Protein AF-A0A6C0KJA6-F1 (afdb_monomer)

Nearest PDB structures (foldseek):
  4f6a-assembly1_B  TM=5.254E-01  e=3.045E-03  Halalkalibacterium halodurans C-125
  4e0a-assembly1_B  TM=4.923E-01  e=6.160E-03  Halalkalibacterium halodurans C-125
  8q3s-assembly1_A  TM=6.004E-01  e=2.086E-01  Homo sapiens
  1nmt-assembly1_C  TM=4.906E-01  e=1.650E-01  Candida albicans
  6gtr-assembly1_A  TM=5.011E-01  e=1.727E+00  Escherichia coli

Organism: NCBI:txid1070528

Solvent-accessible surface area (backbone atoms only — not comparable to full-atom values): 13457 Å² total; per-residue (Å²): 142,78,85,85,81,79,81,77,81,80,78,77,84,78,88,72,86,86,65,92,68,67,59,44,46,98,86,69,44,70,58,52,47,45,74,47,81,91,51,32,33,74,25,51,40,84,46,51,73,68,54,53,50,52,55,44,50,52,46,50,51,52,54,52,50,49,47,54,50,40,50,73,69,62,78,54,89,59,98,82,72,64,58,71,66,56,52,52,34,49,51,46,45,52,51,52,51,50,52,53,51,51,54,50,50,52,55,58,49,46,68,69,44,67,83,59,90,73,90,79,84,76,73,50,74,48,40,33,35,34,41,47,51,35,80,84,74,56,92,51,71,46,31,43,35,36,29,37,53,42,80,45,75,52,96,86,51,102,51,81,46,43,31,40,32,37,59,46,75,34,60,37,88,57,61,48,65,90,29,50,56,69,55,57,56,55,48,14,54,53,45,42,41,64,71,66,65,74,44,48,81,40,54,64,60,25,36,73,78,33,57,66,57,38,53,62,59,58,63,54,62,64,70,80,76,109

Radius of gyration: 20.1 Å; Cα contacts (8 Å, |Δi|>4): 268; chains: 1; bounding box: 52×48×56 Å

Mean predicted aligned error: 11.21 Å

Sequence (226 aa):
MKPFFTSLFLITLSWGTFGLMPKKLPNGKSRTFVPNIDNPRNDLQAISPGTALLISKNWMQNILLDVMTQRRTKKISSGYEFVYDDLHIMSGIQELQKDIEESQKKSNQLWTDMLNVKDNHATSFIYLAWKPKNLQGIDEVLFVVVAEIIQKKQDEEQYVNYVLQIKNVIQSPFWDEEQIPSIYLKHSLVDQNKHTNATDLSFDYLYETNLRYKLAWDVWFREITS

Foldseek 3Di:
DDDDDPPDPPPPPDDDDDDLDALADPVRHGWAFDQDPPQNLVLKDWDDLVVLLVQLVSLLVSQVVVQVVCVVVCVDDDPPGHDPLSVVLVVLSVVSVVVSVVLVVVVVVCVVCVVPDDDDPRWDKIKMFGFTHTPVRDTDGFKIWIWTWDWDDDPPDPDIAIETETQGIRGRPSDDCVNPNPLSVVVNVVSVCVVVVRHHYHDPNVCVVPVPCVCSHVVCVVVVVD

Structure (mmCIF, N/CA/C/O backbone):
data_AF-A0A6C0KJA6-F1
#
_entry.id   AF-A0A6C0KJA6-F1
#
loop_
_atom_site.group_PDB
_atom_site.id
_atom_site.type_symbol
_atom_site.label_atom_id
_atom_site.label_alt_id
_atom_site.label_comp_id
_atom_site.label_asym_id
_atom_site.label_entity_id
_atom_site.label_seq_id
_atom_site.pdbx_PDB_ins_code
_atom_site.Cartn_x
_atom_site.Cartn_y
_atom_site.Cartn_z
_atom_site.occupancy
_atom_site.B_iso_or_equiv
_atom_site.auth_seq_id
_atom_site.auth_comp_id
_atom_site.auth_asym_id
_atom_site.auth_atom_id
_atom_site.pdbx_PDB_model_num
ATOM 1 N N . MET A 1 1 ? -8.298 -24.690 34.916 1.00 41.38 1 MET A N 1
ATOM 2 C CA . MET A 1 1 ? -6.922 -24.394 34.466 1.00 41.38 1 MET A CA 1
ATOM 3 C C . MET A 1 1 ? -6.780 -24.869 33.029 1.00 41.38 1 MET A C 1
ATOM 5 O O . MET A 1 1 ? -6.868 -26.064 32.785 1.00 41.38 1 MET A O 1
ATOM 9 N N . LYS A 1 2 ? -6.671 -23.934 32.085 1.00 29.50 2 LYS A N 1
ATOM 10 C CA . LYS A 1 2 ? -6.391 -24.168 30.661 1.00 29.50 2 LYS A CA 1
ATOM 11 C C . LYS A 1 2 ? -5.339 -23.126 30.255 1.00 29.50 2 LYS A C 1
ATOM 13 O O . LYS A 1 2 ? -5.462 -21.990 30.717 1.00 29.50 2 LYS A O 1
ATOM 18 N N . PRO A 1 3 ? -4.284 -23.500 29.520 1.00 38.00 3 PRO A N 1
ATOM 19 C CA . PRO A 1 3 ? -3.120 -22.644 29.350 1.00 38.00 3 PRO A CA 1
ATOM 20 C C . PRO A 1 3 ? -3.404 -21.496 28.378 1.00 38.00 3 PRO A C 1
ATOM 22 O O . PRO A 1 3 ? -4.040 -21.678 27.341 1.00 38.00 3 PRO A O 1
ATOM 25 N N . PHE A 1 4 ? -2.904 -20.318 28.748 1.00 35.25 4 PHE A N 1
ATOM 26 C CA . PHE A 1 4 ? -2.743 -19.149 27.894 1.00 35.25 4 PHE A CA 1
ATOM 27 C C . PHE A 1 4 ? -1.879 -19.518 26.680 1.00 35.25 4 PHE A C 1
ATOM 29 O O . PHE A 1 4 ? -0.710 -19.862 26.843 1.00 35.25 4 PHE A O 1
ATOM 36 N N . PHE A 1 5 ? -2.431 -19.412 25.473 1.00 35.53 5 PHE A N 1
ATOM 37 C CA . PHE A 1 5 ? -1.632 -19.298 24.256 1.00 35.53 5 PHE A CA 1
ATOM 38 C C . PHE A 1 5 ? -1.399 -17.812 23.990 1.00 35.53 5 PHE A C 1
ATOM 40 O O . PHE A 1 5 ? -2.245 -17.108 23.445 1.00 35.53 5 PHE A O 1
ATOM 47 N N . THR A 1 6 ? -0.244 -17.322 24.422 1.00 37.78 6 THR A N 1
ATOM 48 C CA . THR A 1 6 ? 0.332 -16.067 23.948 1.00 37.78 6 THR A CA 1
ATOM 49 C C . THR A 1 6 ? 0.751 -16.257 22.491 1.00 37.78 6 THR A C 1
ATOM 51 O O . THR A 1 6 ? 1.757 -16.897 22.194 1.00 37.78 6 THR A O 1
ATOM 54 N N . SER A 1 7 ? -0.044 -15.719 21.564 1.00 37.59 7 SER A N 1
ATOM 55 C CA . SER A 1 7 ? 0.337 -15.607 20.155 1.00 37.59 7 SER A CA 1
ATOM 56 C C . SER A 1 7 ? 1.465 -14.582 20.034 1.00 37.59 7 SER A C 1
ATOM 58 O O . SER A 1 7 ? 1.242 -13.374 20.091 1.00 37.59 7 SER A O 1
ATOM 60 N N . LEU A 1 8 ? 2.695 -15.079 19.928 1.00 32.78 8 LEU A N 1
ATOM 61 C CA . LEU A 1 8 ? 3.900 -14.291 19.709 1.00 32.78 8 LEU A CA 1
ATOM 62 C C . LEU A 1 8 ? 3.899 -13.788 18.255 1.00 32.78 8 LEU A C 1
ATOM 64 O O . LEU A 1 8 ? 4.193 -14.542 17.330 1.00 32.78 8 LEU A O 1
ATOM 68 N N . PHE A 1 9 ? 3.553 -12.517 18.046 1.00 34.41 9 PHE A N 1
ATOM 69 C CA . PHE A 1 9 ? 3.778 -11.832 16.773 1.00 34.41 9 PHE A CA 1
ATOM 70 C C . PHE A 1 9 ? 5.295 -11.734 16.547 1.00 34.41 9 PHE A C 1
ATOM 72 O O . PHE A 1 9 ? 5.980 -10.922 17.170 1.00 34.41 9 PHE A O 1
ATOM 79 N N . LEU A 1 10 ? 5.840 -12.590 15.683 1.00 32.19 10 LEU A N 1
ATOM 80 C CA . LEU A 1 10 ? 7.222 -12.486 15.221 1.00 32.19 10 LEU A CA 1
ATOM 81 C C . LEU A 1 10 ? 7.330 -11.283 14.277 1.00 32.19 10 LEU A C 1
ATOM 83 O O . LEU A 1 10 ? 7.112 -11.386 13.073 1.00 32.19 10 LEU A O 1
ATOM 87 N N . ILE A 1 11 ? 7.656 -10.121 14.843 1.00 37.31 11 ILE A N 1
ATOM 88 C CA . ILE A 1 11 ? 8.062 -8.940 14.081 1.00 37.31 11 ILE A CA 1
ATOM 89 C C . ILE A 1 11 ? 9.477 -9.210 13.570 1.00 37.31 11 ILE A C 1
ATOM 91 O O . ILE A 1 11 ? 10.467 -8.975 14.264 1.00 37.31 11 ILE A O 1
ATOM 95 N N . THR A 1 12 ? 9.593 -9.731 12.352 1.00 37.69 12 THR A N 1
ATOM 96 C CA . THR A 1 12 ? 10.881 -9.787 11.662 1.00 37.69 12 THR A CA 1
ATOM 97 C C . THR A 1 12 ? 11.232 -8.380 11.182 1.00 37.69 12 THR A C 1
ATOM 99 O O . THR A 1 12 ? 10.737 -7.914 10.154 1.00 37.69 12 THR A O 1
ATOM 102 N N . LEU A 1 13 ? 12.076 -7.686 11.948 1.00 34.09 13 LEU A N 1
ATOM 103 C CA . LEU A 1 13 ? 12.768 -6.474 11.513 1.00 34.09 13 LEU A CA 1
ATOM 104 C C . LEU A 1 13 ? 13.752 -6.846 10.396 1.00 34.09 13 LEU A C 1
ATOM 106 O O . LEU A 1 13 ? 14.877 -7.265 10.658 1.00 34.09 13 LEU A O 1
ATOM 110 N N . SER A 1 14 ? 13.332 -6.707 9.141 1.00 38.72 14 SER A N 1
ATOM 111 C CA . SER A 1 14 ? 14.240 -6.794 7.999 1.00 38.72 14 SER A CA 1
ATOM 112 C C . SER A 1 14 ? 15.067 -5.510 7.920 1.00 38.72 14 SER A C 1
ATOM 114 O O . SER A 1 14 ? 14.534 -4.435 7.636 1.00 38.72 14 SER A O 1
ATOM 116 N N . TRP A 1 15 ? 16.370 -5.612 8.171 1.00 41.88 15 TRP A N 1
ATOM 117 C CA . TRP A 1 15 ? 17.329 -4.564 7.831 1.00 41.88 15 TRP A CA 1
ATOM 118 C C . TRP A 1 15 ? 17.688 -4.714 6.352 1.00 41.88 15 TRP A C 1
ATOM 120 O O . TRP A 1 15 ? 18.359 -5.665 5.964 1.00 41.88 15 TRP A O 1
ATOM 130 N N . GLY A 1 16 ? 17.208 -3.789 5.523 1.00 40.25 16 GLY A N 1
ATOM 131 C CA . GLY A 1 16 ? 17.500 -3.744 4.095 1.00 40.25 16 GLY A CA 1
ATOM 132 C C . GLY A 1 16 ? 17.508 -2.300 3.618 1.00 40.25 16 GLY A C 1
ATOM 133 O O . GLY A 1 16 ? 16.518 -1.587 3.736 1.00 40.25 16 GLY A O 1
ATOM 134 N N . THR A 1 17 ? 18.660 -1.852 3.140 1.00 39.53 17 THR A N 1
ATOM 135 C CA . THR A 1 17 ? 18.926 -0.506 2.631 1.00 39.53 17 THR A CA 1
ATOM 136 C C . THR A 1 17 ? 18.011 -0.146 1.458 1.00 39.53 17 THR A C 1
ATOM 138 O O . THR A 1 17 ? 18.054 -0.793 0.413 1.00 39.53 17 THR A O 1
ATOM 141 N N . PHE A 1 18 ? 17.223 0.921 1.619 1.00 43.19 18 PHE A N 1
ATOM 142 C CA . PHE A 1 18 ? 16.370 1.518 0.587 1.00 43.19 18 PHE A CA 1
ATOM 143 C C . PHE A 1 18 ? 17.227 2.258 -0.451 1.00 43.19 18 PHE A C 1
ATOM 145 O O . PHE A 1 18 ? 17.454 3.462 -0.354 1.00 43.19 18 PHE A O 1
ATOM 152 N N . GLY A 1 19 ? 17.758 1.527 -1.430 1.00 35.16 19 GLY A N 1
ATOM 153 C CA . GLY A 1 19 ? 18.327 2.134 -2.631 1.00 35.16 19 GLY A CA 1
ATOM 154 C C . GLY A 1 19 ? 17.225 2.708 -3.526 1.00 35.16 19 GLY A C 1
ATOM 155 O O . GLY A 1 19 ? 16.140 2.139 -3.614 1.00 35.16 19 GLY A O 1
ATOM 156 N N . LEU A 1 20 ? 17.518 3.814 -4.217 1.00 42.41 20 LEU A N 1
ATOM 157 C CA . LEU A 1 20 ? 16.765 4.289 -5.383 1.00 42.41 20 LEU A CA 1
ATOM 158 C C . LEU A 1 20 ? 16.643 3.131 -6.381 1.00 42.41 20 LEU A C 1
ATOM 160 O O . LEU A 1 20 ? 17.622 2.771 -7.035 1.00 42.41 20 LEU A O 1
ATOM 164 N N . MET A 1 21 ? 15.481 2.488 -6.448 1.00 60.56 21 MET A N 1
ATOM 165 C CA . MET A 1 21 ? 15.318 1.286 -7.254 1.00 60.56 21 MET A CA 1
ATOM 166 C C . MET A 1 21 ? 14.804 1.660 -8.643 1.00 60.56 21 MET A C 1
ATOM 168 O O . MET A 1 21 ? 13.686 2.145 -8.764 1.00 60.56 21 MET A O 1
ATOM 172 N N . PRO A 1 22 ? 15.585 1.449 -9.717 1.00 61.16 22 PRO A N 1
ATOM 173 C CA . PRO A 1 22 ? 15.100 1.745 -11.054 1.00 61.16 22 PRO A CA 1
ATOM 174 C C . PRO A 1 22 ? 13.938 0.807 -11.399 1.00 61.16 22 PRO A C 1
ATOM 176 O O . PRO A 1 22 ? 14.018 -0.403 -11.159 1.00 61.16 22 PRO A O 1
ATOM 179 N N . LYS A 1 23 ? 12.894 1.375 -12.020 1.00 65.69 23 LYS A N 1
ATOM 180 C CA . LYS A 1 23 ? 11.695 0.671 -12.519 1.00 65.69 23 LYS A CA 1
ATOM 181 C C . LYS A 1 23 ? 12.037 -0.499 -13.460 1.00 65.69 23 LYS A C 1
ATOM 183 O O . LYS A 1 23 ? 11.272 -1.451 -13.594 1.00 65.69 23 LYS A O 1
ATOM 188 N N . LYS A 1 24 ? 13.213 -0.447 -14.094 1.00 69.75 24 LYS A N 1
ATOM 189 C CA . LYS A 1 24 ? 13.735 -1.469 -15.006 1.00 69.75 24 LYS A CA 1
ATOM 190 C C . LYS A 1 24 ? 15.076 -2.011 -14.525 1.00 69.75 24 LYS A C 1
ATOM 192 O O . LYS A 1 24 ? 15.868 -1.305 -13.902 1.00 69.75 24 LYS A O 1
ATOM 197 N N . LEU A 1 25 ? 15.328 -3.275 -14.840 1.00 74.81 25 LEU A N 1
ATOM 198 C CA . LEU A 1 25 ? 16.626 -3.916 -14.657 1.00 74.81 25 LEU A CA 1
ATOM 199 C C . LEU A 1 25 ? 17.675 -3.294 -15.605 1.00 74.81 25 LEU A C 1
ATOM 201 O O . LEU A 1 25 ? 17.300 -2.694 -16.616 1.00 74.81 25 LEU A O 1
ATOM 205 N N . PRO A 1 26 ? 18.988 -3.477 -15.353 1.00 70.25 26 PRO A N 1
ATOM 206 C CA . PRO A 1 26 ? 20.051 -2.952 -16.223 1.00 70.25 26 PRO A CA 1
ATOM 207 C C . PRO A 1 26 ? 19.954 -3.408 -17.688 1.00 70.25 26 PRO A C 1
ATOM 209 O O . PRO A 1 26 ? 20.430 -2.726 -18.587 1.00 70.25 26 PRO A O 1
ATOM 212 N N . ASN A 1 27 ? 19.309 -4.550 -17.936 1.00 74.81 27 ASN A N 1
ATOM 213 C CA . ASN A 1 27 ? 19.045 -5.087 -19.274 1.00 74.81 27 ASN A CA 1
ATOM 214 C C . ASN A 1 27 ? 17.788 -4.491 -19.947 1.00 74.81 27 ASN A C 1
ATOM 216 O O . ASN A 1 27 ? 17.380 -4.970 -21.002 1.00 74.81 27 ASN A O 1
ATOM 220 N N . GLY A 1 28 ? 17.138 -3.503 -19.326 1.00 71.94 28 GLY A N 1
ATOM 221 C CA . GLY A 1 28 ? 15.932 -2.844 -19.826 1.00 71.94 28 GLY A CA 1
ATOM 222 C C . GLY A 1 28 ? 14.624 -3.612 -19.610 1.00 71.94 28 GLY A C 1
ATOM 223 O O . GLY A 1 28 ? 13.564 -3.073 -19.930 1.00 71.94 28 GLY A O 1
ATOM 224 N N . LYS A 1 29 ? 14.659 -4.833 -19.057 1.00 77.81 29 LYS A N 1
ATOM 225 C CA . LYS A 1 29 ? 13.449 -5.607 -18.746 1.00 77.81 29 LYS A CA 1
ATOM 226 C C . LYS A 1 29 ? 12.781 -5.098 -17.467 1.00 77.81 29 LYS A C 1
ATOM 228 O O . LYS A 1 29 ? 13.458 -4.662 -16.531 1.00 77.81 29 LYS A O 1
ATOM 233 N N . SER A 1 30 ? 11.456 -5.182 -17.426 1.00 77.12 30 SER A N 1
ATOM 234 C CA . SER A 1 30 ? 10.678 -4.952 -16.209 1.00 77.12 30 SER A CA 1
ATOM 235 C C . SER A 1 30 ? 10.969 -6.047 -15.183 1.00 77.12 30 SER A C 1
ATOM 237 O O . SER A 1 30 ? 11.284 -7.185 -15.541 1.00 77.12 30 SER A O 1
ATOM 239 N N . ARG A 1 31 ? 10.890 -5.695 -13.899 1.00 83.50 31 ARG A N 1
ATOM 240 C CA . ARG A 1 31 ? 10.897 -6.684 -12.815 1.00 83.50 31 ARG A CA 1
ATOM 241 C C . ARG A 1 31 ? 9.628 -7.521 -12.892 1.00 83.50 31 ARG A C 1
ATOM 243 O O . ARG A 1 31 ? 8.620 -7.060 -13.417 1.00 83.50 31 ARG A O 1
ATOM 250 N N . THR A 1 32 ? 9.678 -8.739 -12.376 1.00 85.88 32 THR A N 1
ATOM 251 C CA . THR A 1 32 ? 8.516 -9.632 -12.404 1.00 85.88 32 THR A CA 1
ATOM 252 C C . THR A 1 32 ? 8.268 -10.162 -11.009 1.00 85.88 32 THR A C 1
ATOM 254 O O . THR A 1 32 ? 9.176 -10.713 -10.375 1.00 85.88 32 THR A O 1
ATOM 257 N N . PHE A 1 33 ? 7.032 -10.003 -10.552 1.00 90.88 33 PHE A N 1
ATOM 258 C CA . PHE A 1 33 ? 6.584 -10.498 -9.261 1.00 90.88 33 PHE A CA 1
ATOM 259 C C . PHE A 1 33 ? 5.602 -11.639 -9.474 1.00 90.88 33 PHE A C 1
ATOM 261 O O . PHE A 1 33 ? 4.876 -11.684 -10.465 1.00 90.88 33 PHE A O 1
ATOM 268 N N . VAL A 1 34 ? 5.602 -12.579 -8.538 1.00 92.31 34 VAL A N 1
ATOM 269 C CA . VAL A 1 34 ? 4.693 -13.718 -8.542 1.00 92.31 34 VAL A CA 1
ATOM 270 C C . VAL A 1 34 ? 3.817 -13.614 -7.298 1.00 92.31 34 VAL A C 1
ATOM 272 O O . VAL A 1 34 ? 4.363 -13.647 -6.191 1.00 92.31 34 VAL A O 1
ATOM 275 N N . PRO A 1 35 ? 2.488 -13.475 -7.457 1.00 92.38 35 PRO A N 1
ATOM 276 C CA . PRO A 1 35 ? 1.574 -13.510 -6.324 1.00 92.38 35 PRO A CA 1
ATOM 277 C C . PRO A 1 35 ? 1.559 -14.906 -5.701 1.00 92.38 35 PRO A C 1
ATOM 279 O O . PRO A 1 35 ? 1.668 -15.917 -6.401 1.00 92.38 35 PRO A O 1
ATOM 282 N N . ASN A 1 36 ? 1.372 -14.978 -4.388 1.00 92.25 36 ASN A N 1
ATOM 283 C CA . ASN A 1 36 ? 1.153 -16.243 -3.705 1.00 92.25 36 ASN A CA 1
ATOM 284 C C . ASN A 1 36 ? -0.292 -16.712 -3.914 1.00 92.25 36 ASN A C 1
ATOM 286 O O . ASN A 1 36 ? -1.198 -16.286 -3.209 1.00 92.25 36 ASN A O 1
ATOM 290 N N . ILE A 1 37 ? -0.518 -17.581 -4.898 1.00 92.62 37 ILE A N 1
ATOM 291 C CA . ILE A 1 37 ? -1.871 -18.051 -5.240 1.00 92.62 37 ILE A CA 1
ATOM 292 C C . ILE A 1 37 ? -2.437 -18.969 -4.145 1.00 92.62 37 ILE A C 1
ATOM 294 O O . ILE A 1 37 ? -3.622 -18.885 -3.831 1.00 92.62 37 ILE A O 1
ATOM 298 N N . ASP A 1 38 ? -1.595 -19.809 -3.535 1.00 93.69 38 ASP A N 1
ATOM 299 C CA . ASP A 1 38 ? -2.030 -20.803 -2.546 1.00 93.69 38 ASP A CA 1
ATOM 300 C C . ASP A 1 38 ? -2.376 -20.172 -1.191 1.00 93.69 38 ASP A C 1
ATOM 302 O O . ASP A 1 38 ? -3.293 -20.613 -0.503 1.00 93.69 38 ASP A O 1
ATOM 306 N N . ASN A 1 39 ? -1.622 -19.147 -0.782 1.00 93.69 39 ASN A N 1
ATOM 307 C CA . ASN A 1 39 ? -1.863 -18.387 0.445 1.00 93.69 39 ASN A CA 1
ATOM 308 C C . ASN A 1 39 ? -1.625 -16.884 0.203 1.00 93.69 39 ASN A C 1
ATOM 310 O O . ASN A 1 39 ? -0.597 -16.355 0.643 1.00 93.69 39 ASN A O 1
ATOM 314 N N . PRO A 1 40 ? -2.568 -16.175 -0.450 1.00 95.56 40 PRO A N 1
ATOM 315 C CA . PRO A 1 40 ? -2.415 -14.766 -0.825 1.00 95.56 40 PRO A CA 1
ATOM 316 C C . PRO A 1 40 ? -2.097 -13.842 0.345 1.00 95.56 40 PRO A C 1
ATOM 318 O O . PRO A 1 40 ? -1.356 -12.870 0.189 1.00 95.56 40 PRO A O 1
ATOM 321 N N . ARG A 1 41 ? -2.614 -14.145 1.540 1.00 94.06 41 ARG A N 1
ATOM 322 C CA . ARG A 1 41 ? -2.331 -13.364 2.747 1.00 94.06 41 ARG A CA 1
ATOM 323 C C . ARG A 1 41 ? -0.857 -13.330 3.150 1.00 94.06 41 ARG A C 1
ATOM 325 O O . ARG A 1 41 ? -0.450 -12.388 3.815 1.00 94.06 41 ARG A O 1
ATOM 332 N N . ASN A 1 42 ? -0.050 -14.315 2.749 1.00 95.62 42 ASN A N 1
ATOM 333 C CA . ASN A 1 42 ? 1.373 -14.355 3.101 1.00 95.62 42 ASN A CA 1
ATOM 334 C C . ASN A 1 42 ? 2.190 -13.273 2.381 1.00 95.62 42 ASN A C 1
ATOM 336 O O . ASN A 1 42 ? 3.303 -12.979 2.808 1.00 95.62 42 ASN A O 1
ATOM 340 N N . ASP A 1 43 ? 1.637 -12.667 1.327 1.00 95.38 43 ASP A N 1
ATOM 341 C CA . ASP A 1 43 ? 2.232 -11.496 0.682 1.00 95.38 43 ASP A CA 1
ATOM 342 C C . ASP A 1 43 ? 1.946 -10.202 1.468 1.00 95.38 43 ASP A C 1
ATOM 344 O O . ASP A 1 43 ? 2.486 -9.149 1.135 1.00 95.38 43 ASP A O 1
ATOM 348 N N . LEU A 1 44 ? 1.090 -10.240 2.499 1.00 96.62 44 LEU A N 1
ATOM 349 C CA . LEU A 1 44 ? 0.801 -9.101 3.368 1.00 96.62 44 LEU A CA 1
ATOM 350 C C . LEU A 1 44 ? 1.625 -9.166 4.649 1.00 96.62 44 LEU A C 1
ATOM 352 O O . LEU A 1 44 ? 1.655 -10.165 5.364 1.00 96.62 44 LEU A O 1
ATOM 356 N N . GLN A 1 45 ? 2.227 -8.034 4.990 1.00 95.44 45 GLN A N 1
ATOM 357 C CA . GLN A 1 45 ? 2.970 -7.845 6.222 1.00 95.44 45 GLN A CA 1
ATOM 358 C C . GLN A 1 45 ? 2.383 -6.667 6.996 1.00 95.44 45 GLN A C 1
ATOM 360 O O . GLN A 1 45 ? 2.333 -5.549 6.489 1.00 95.44 45 GLN A O 1
ATOM 365 N N . ALA A 1 46 ? 1.976 -6.891 8.246 1.00 94.50 46 ALA A N 1
ATOM 366 C CA . ALA A 1 46 ? 1.615 -5.792 9.135 1.00 94.50 46 ALA A CA 1
ATOM 367 C C . ALA A 1 46 ? 2.853 -4.945 9.453 1.00 94.50 46 ALA A C 1
ATOM 369 O O . ALA A 1 46 ? 3.904 -5.475 9.825 1.00 94.50 46 ALA A O 1
ATOM 370 N N . ILE A 1 47 ? 2.729 -3.629 9.307 1.00 94.88 47 ILE A N 1
ATOM 371 C CA . ILE A 1 47 ? 3.817 -2.678 9.531 1.00 94.88 47 ILE A CA 1
ATOM 372 C C . ILE A 1 47 ? 3.411 -1.617 10.551 1.00 94.88 47 ILE A C 1
ATOM 374 O O . ILE A 1 47 ? 2.234 -1.330 10.755 1.00 94.88 47 ILE A O 1
ATOM 378 N N . SER A 1 48 ? 4.404 -1.020 11.209 1.00 93.38 48 SER A N 1
ATOM 379 C CA . SER A 1 48 ? 4.154 0.097 12.121 1.00 93.38 48 SER A CA 1
ATOM 380 C C . SER A 1 48 ? 3.817 1.382 11.344 1.00 93.38 48 SER A C 1
ATOM 382 O O . SER A 1 48 ? 4.270 1.534 10.202 1.00 93.38 48 SER A O 1
ATOM 384 N N . PRO A 1 49 ? 3.129 2.360 11.965 1.00 92.69 49 PRO A N 1
ATOM 385 C CA . PRO A 1 49 ? 2.901 3.671 11.352 1.00 92.69 49 PRO A CA 1
ATOM 386 C C . PRO A 1 49 ? 4.213 4.351 10.927 1.00 92.69 49 PRO A C 1
ATOM 388 O O . PRO A 1 49 ? 4.308 4.927 9.847 1.00 92.69 49 PRO A O 1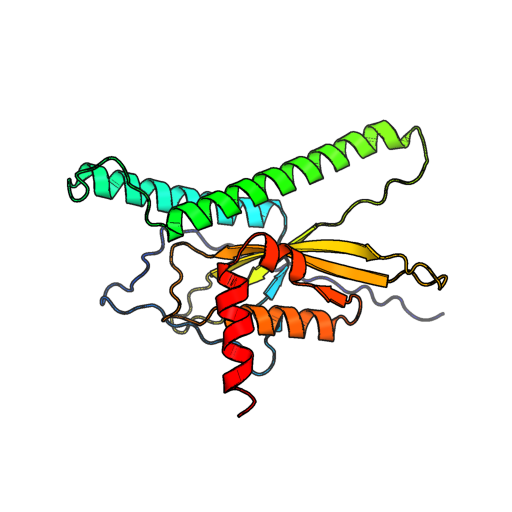
ATOM 391 N N . GLY A 1 50 ? 5.265 4.228 11.747 1.00 91.88 50 GLY A N 1
ATOM 392 C CA . GLY A 1 50 ? 6.588 4.777 11.437 1.00 91.88 50 GLY A CA 1
ATOM 393 C C . GLY A 1 50 ? 7.233 4.123 10.211 1.00 91.88 50 GLY A C 1
ATOM 394 O O . GLY A 1 50 ? 7.834 4.811 9.390 1.00 91.88 50 GLY A O 1
ATOM 395 N N . THR A 1 51 ? 7.062 2.809 10.047 1.00 94.00 51 THR A N 1
ATOM 396 C CA . THR A 1 51 ? 7.539 2.069 8.869 1.00 94.00 51 THR A CA 1
ATOM 397 C C . THR A 1 51 ? 6.768 2.474 7.613 1.00 94.00 51 THR A C 1
ATOM 399 O O . THR A 1 51 ? 7.392 2.736 6.587 1.00 94.00 51 THR A O 1
ATOM 402 N N . ALA A 1 52 ? 5.438 2.583 7.698 1.00 94.38 52 ALA A N 1
ATOM 403 C CA . ALA A 1 52 ? 4.599 3.044 6.591 1.00 94.38 52 ALA A CA 1
ATOM 404 C C . ALA A 1 52 ? 5.014 4.450 6.130 1.00 94.38 52 ALA A C 1
ATOM 406 O O . ALA A 1 52 ? 5.192 4.689 4.936 1.00 94.38 52 ALA A O 1
ATOM 407 N N . LEU A 1 53 ? 5.252 5.354 7.086 1.00 93.31 53 LEU A N 1
ATOM 408 C CA . LEU A 1 53 ? 5.714 6.716 6.831 1.00 93.31 53 LEU A CA 1
ATOM 409 C C . LEU A 1 53 ? 7.116 6.769 6.212 1.00 93.31 53 LEU A C 1
ATOM 411 O O . LEU A 1 53 ? 7.384 7.612 5.360 1.00 93.31 53 LEU A O 1
ATOM 415 N N . LEU A 1 54 ? 8.026 5.900 6.653 1.00 94.88 54 LEU A N 1
ATOM 416 C CA . LEU A 1 54 ? 9.374 5.825 6.096 1.00 94.88 54 LEU A CA 1
ATOM 417 C C . LEU A 1 54 ? 9.337 5.385 4.627 1.00 94.88 54 LEU A C 1
ATOM 419 O O . LEU A 1 54 ? 9.942 6.040 3.781 1.00 94.88 54 LEU A O 1
ATOM 423 N N . ILE A 1 55 ? 8.601 4.309 4.327 1.00 94.25 55 ILE A N 1
ATOM 424 C CA . ILE A 1 55 ? 8.433 3.795 2.960 1.00 94.25 55 ILE A CA 1
ATOM 425 C C . ILE A 1 55 ? 7.837 4.884 2.062 1.00 94.25 55 ILE A C 1
ATOM 427 O O . ILE A 1 55 ? 8.401 5.206 1.016 1.00 94.25 55 ILE A O 1
ATOM 431 N N . SER A 1 56 ? 6.739 5.502 2.503 1.00 94.00 56 SER A N 1
ATOM 432 C CA . SER A 1 56 ? 6.025 6.512 1.725 1.00 94.00 56 SER A CA 1
ATOM 433 C C . SER A 1 56 ? 6.861 7.777 1.497 1.00 94.00 56 SER A C 1
ATOM 435 O O . SER A 1 56 ? 6.909 8.297 0.384 1.00 94.00 56 SER A O 1
ATOM 437 N N . LYS A 1 57 ? 7.615 8.245 2.501 1.00 92.00 57 LYS A N 1
ATOM 438 C CA . LYS A 1 57 ? 8.550 9.371 2.334 1.00 92.00 57 LYS A CA 1
ATOM 439 C C . LYS A 1 57 ? 9.659 9.062 1.335 1.00 92.00 57 LYS A C 1
ATOM 441 O O . LYS A 1 57 ? 9.977 9.931 0.526 1.00 92.00 57 LYS A O 1
ATOM 446 N N . ASN A 1 58 ? 10.214 7.851 1.356 1.00 92.75 58 ASN A N 1
ATOM 447 C CA . ASN A 1 58 ? 11.233 7.4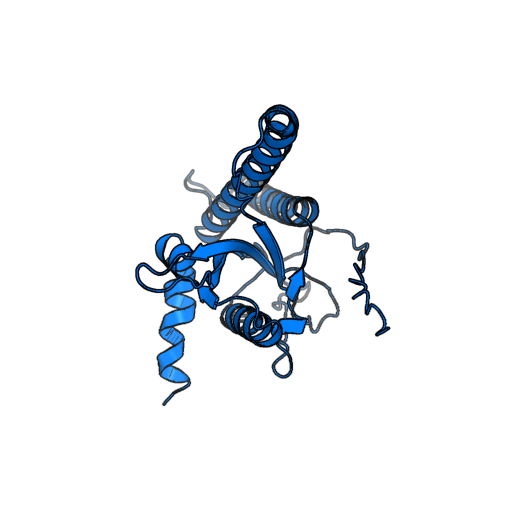46 0.387 1.00 92.75 58 ASN A CA 1
ATOM 448 C C . ASN A 1 58 ? 10.662 7.439 -1.039 1.00 92.75 58 ASN A C 1
ATOM 450 O O . ASN A 1 58 ? 11.292 7.964 -1.953 1.00 92.75 58 ASN A O 1
ATOM 454 N N . TRP A 1 59 ? 9.444 6.925 -1.239 1.00 93.75 59 TRP A N 1
ATOM 455 C CA . TRP A 1 59 ? 8.767 6.996 -2.539 1.00 93.75 59 TRP A CA 1
ATOM 456 C C . TRP A 1 59 ? 8.546 8.433 -3.009 1.00 93.75 59 TRP A C 1
ATOM 458 O O . TRP A 1 59 ? 8.891 8.760 -4.142 1.00 93.75 59 TRP A O 1
ATOM 468 N N . MET A 1 60 ? 8.060 9.313 -2.132 1.00 92.31 60 MET A N 1
ATOM 469 C CA . MET A 1 60 ? 7.873 10.730 -2.451 1.00 92.31 60 MET A CA 1
ATOM 470 C C . MET A 1 60 ? 9.193 11.417 -2.830 1.00 92.31 60 MET A C 1
ATOM 472 O O . MET A 1 60 ? 9.237 12.175 -3.795 1.00 92.31 60 MET A O 1
ATOM 476 N N . GLN A 1 61 ? 10.285 11.140 -2.110 1.00 90.25 61 GLN A N 1
ATOM 477 C CA . GLN A 1 61 ? 11.613 11.661 -2.451 1.00 90.25 61 GLN A CA 1
ATOM 478 C C . GLN A 1 61 ? 12.065 11.198 -3.839 1.00 90.25 61 GLN A C 1
ATOM 480 O O . GLN A 1 61 ? 12.594 12.003 -4.602 1.00 90.25 61 GLN A O 1
ATOM 485 N N . ASN A 1 62 ? 11.821 9.934 -4.185 1.00 88.69 62 ASN A N 1
ATOM 486 C CA . ASN A 1 62 ? 12.205 9.380 -5.480 1.00 88.69 62 ASN A CA 1
ATOM 487 C C . ASN A 1 62 ? 11.438 10.035 -6.634 1.00 88.69 62 ASN A C 1
ATOM 489 O O . ASN A 1 62 ? 12.058 10.413 -7.625 1.00 88.69 62 ASN A O 1
ATOM 493 N N . ILE A 1 63 ? 10.125 10.236 -6.473 1.00 88.31 63 ILE A N 1
ATOM 494 C CA . ILE A 1 63 ? 9.290 10.974 -7.434 1.00 88.31 63 ILE A CA 1
ATOM 495 C C . ILE A 1 63 ? 9.842 12.393 -7.631 1.00 88.31 63 ILE A C 1
ATOM 497 O O . ILE A 1 63 ? 10.089 12.832 -8.752 1.00 88.31 63 ILE A O 1
ATOM 501 N N . LEU A 1 64 ? 10.105 13.111 -6.533 1.00 87.44 64 LEU A N 1
ATOM 502 C CA . LEU A 1 64 ? 10.625 14.479 -6.593 1.00 87.44 64 LEU A CA 1
ATOM 503 C C . LEU A 1 64 ? 11.999 14.553 -7.274 1.00 87.44 64 LEU A C 1
ATOM 505 O O . LEU A 1 64 ? 12.247 15.470 -8.059 1.00 87.44 64 LEU A O 1
ATOM 509 N N . LEU A 1 65 ? 12.891 13.602 -6.990 1.00 85.88 65 LEU A N 1
ATOM 510 C CA . LEU A 1 65 ? 14.209 13.523 -7.622 1.00 85.88 65 LEU A CA 1
ATOM 511 C C . LEU A 1 65 ? 14.111 13.269 -9.128 1.00 85.88 65 LEU A C 1
ATOM 513 O O . LEU A 1 65 ? 14.865 13.884 -9.888 1.00 85.88 65 LEU A O 1
ATOM 517 N N . ASP A 1 66 ? 13.193 12.405 -9.563 1.00 83.25 66 ASP A N 1
ATOM 518 C CA . ASP A 1 66 ? 12.964 12.135 -10.983 1.00 83.25 66 ASP A CA 1
ATOM 519 C C . ASP A 1 66 ? 12.483 13.401 -11.707 1.00 83.25 66 ASP A C 1
ATOM 521 O O . ASP A 1 66 ? 13.136 13.864 -12.645 1.00 83.25 66 ASP A O 1
ATOM 525 N N . VAL A 1 67 ? 11.454 14.069 -11.175 1.00 81.38 67 VAL A N 1
ATOM 526 C CA . VAL A 1 67 ? 10.939 15.342 -11.714 1.00 81.38 67 VAL A CA 1
ATOM 527 C C . VAL A 1 67 ? 12.040 16.408 -11.801 1.00 81.38 67 VAL A C 1
ATOM 529 O O . VAL A 1 67 ? 12.213 17.065 -12.833 1.00 81.38 67 VAL A O 1
ATOM 532 N N . MET A 1 68 ? 12.857 16.567 -10.753 1.00 81.19 68 MET A N 1
ATOM 533 C CA . MET A 1 68 ? 13.983 17.511 -10.768 1.00 81.19 68 MET A CA 1
ATOM 534 C C . MET A 1 68 ? 15.046 17.154 -11.819 1.00 81.19 68 MET A C 1
ATOM 536 O O . MET A 1 68 ? 15.653 18.046 -12.421 1.00 81.19 68 MET A O 1
ATOM 540 N N . THR A 1 69 ? 15.291 15.866 -12.049 1.00 79.56 69 THR A N 1
ATOM 541 C CA . THR A 1 69 ? 16.277 15.390 -13.031 1.00 79.56 69 THR A CA 1
ATOM 542 C C . THR A 1 69 ? 15.778 15.601 -14.461 1.00 79.56 69 THR A C 1
ATOM 544 O O . THR A 1 69 ? 16.527 16.069 -15.329 1.00 79.56 69 THR A O 1
ATOM 547 N N . GLN A 1 70 ? 14.496 15.341 -14.710 1.00 75.31 70 GLN A N 1
ATOM 548 C CA . GLN A 1 70 ? 13.855 15.563 -16.006 1.00 75.31 70 GLN A CA 1
ATOM 549 C C . GLN A 1 70 ? 13.816 17.056 -16.379 1.00 75.31 70 GLN A C 1
ATOM 551 O O . GLN A 1 70 ? 14.155 17.412 -17.513 1.00 75.31 70 GLN A O 1
ATOM 556 N N . ARG A 1 71 ? 13.558 17.942 -15.402 1.00 73.31 71 ARG A N 1
ATOM 557 C CA . ARG A 1 71 ? 13.717 19.406 -15.534 1.00 73.31 71 ARG A CA 1
ATOM 558 C C . ARG A 1 71 ? 15.110 19.808 -16.000 1.00 73.31 71 ARG A C 1
ATOM 560 O O . ARG A 1 71 ? 15.271 20.533 -16.982 1.00 73.31 71 ARG A O 1
ATOM 567 N N . ARG A 1 72 ? 16.145 19.331 -15.298 1.00 73.19 72 ARG A N 1
ATOM 568 C CA . ARG A 1 72 ? 17.547 19.688 -15.585 1.00 73.19 72 ARG A CA 1
ATOM 569 C C . ARG A 1 72 ? 17.996 19.236 -16.970 1.00 73.19 72 ARG A C 1
ATOM 571 O O . ARG A 1 72 ? 18.770 19.934 -17.616 1.00 73.19 72 ARG A O 1
ATOM 578 N N . THR A 1 73 ? 17.497 18.094 -17.436 1.00 76.00 73 THR A N 1
ATOM 579 C CA . THR A 1 73 ? 17.832 17.547 -18.759 1.00 76.00 73 THR A CA 1
ATOM 580 C C . THR A 1 73 ? 17.037 18.178 -19.908 1.00 76.00 73 THR A C 1
ATOM 582 O O . THR A 1 73 ? 17.194 17.746 -21.048 1.00 76.00 73 THR A O 1
ATOM 585 N N . LYS A 1 74 ? 16.217 19.214 -19.644 1.00 65.69 74 LYS A N 1
ATOM 586 C CA . LYS A 1 74 ? 15.353 19.910 -20.622 1.00 65.69 74 LYS A CA 1
ATOM 587 C C . LYS A 1 74 ? 14.430 18.976 -21.421 1.00 65.69 74 LYS A C 1
ATOM 589 O O . LYS A 1 74 ? 13.948 19.356 -22.485 1.00 65.69 74 LYS A O 1
ATOM 594 N N . LYS A 1 75 ? 14.169 17.762 -20.921 1.00 61.03 75 LYS A N 1
ATOM 595 C CA . LYS A 1 75 ? 13.197 16.838 -21.529 1.00 61.03 75 LYS A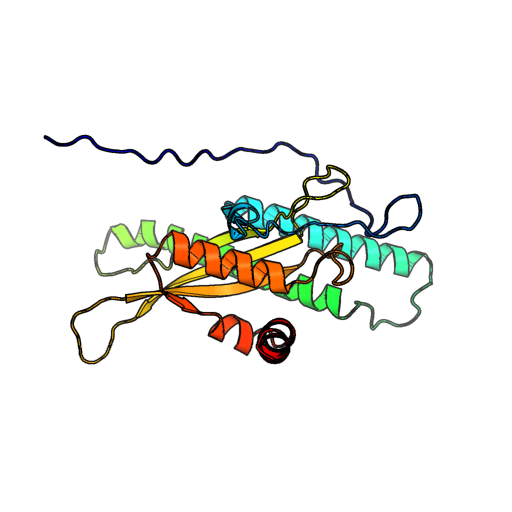 CA 1
ATOM 596 C C . LYS A 1 75 ? 11.752 17.287 -21.301 1.00 61.03 75 LYS A C 1
ATOM 598 O O . LYS A 1 75 ? 10.876 16.860 -22.042 1.00 61.03 75 LYS A O 1
ATOM 603 N N . ILE A 1 76 ? 11.521 18.161 -20.322 1.00 59.97 76 ILE A N 1
ATOM 604 C CA . ILE A 1 76 ? 10.224 18.770 -20.032 1.00 59.97 76 ILE A CA 1
ATOM 605 C C . ILE A 1 76 ? 10.339 20.277 -20.267 1.00 59.97 76 ILE A C 1
ATOM 607 O O . ILE A 1 76 ? 11.220 20.932 -19.713 1.00 59.97 76 ILE A O 1
ATOM 611 N N . SER A 1 77 ? 9.470 20.819 -21.118 1.00 54.97 77 SER A N 1
ATOM 612 C CA . SER A 1 77 ? 9.480 22.223 -21.551 1.00 54.97 77 SER A CA 1
ATOM 613 C C . SER A 1 77 ? 8.279 23.044 -21.057 1.00 54.97 77 SER A C 1
ATOM 615 O O . SER A 1 77 ? 8.239 24.247 -21.303 1.00 54.97 77 SER A O 1
ATOM 617 N N . SER A 1 78 ? 7.324 22.459 -20.323 1.00 52.19 78 SER A N 1
ATOM 618 C CA . SER A 1 78 ? 6.132 23.165 -19.823 1.00 52.19 78 SER A CA 1
ATOM 619 C C . SER A 1 78 ? 5.776 22.775 -18.387 1.00 52.19 78 SER A C 1
ATOM 621 O O . SER A 1 78 ? 5.771 21.594 -18.061 1.00 52.19 78 SER A O 1
ATOM 623 N N . GLY A 1 79 ? 5.413 23.760 -17.556 1.00 51.22 79 GLY A N 1
ATOM 624 C CA . GLY A 1 79 ? 5.167 23.642 -16.107 1.00 51.22 79 GLY A CA 1
ATOM 625 C C . GLY A 1 79 ? 3.943 22.832 -15.644 1.00 51.22 79 GLY A C 1
ATOM 626 O O . GLY A 1 79 ? 3.474 23.055 -14.532 1.00 51.22 79 GLY A O 1
ATOM 627 N N . TYR A 1 80 ? 3.435 21.900 -16.455 1.00 51.84 80 TYR A N 1
ATOM 628 C CA . TYR A 1 80 ? 2.468 20.873 -16.046 1.00 51.84 80 TYR A CA 1
ATOM 629 C C . TYR A 1 80 ? 3.202 19.526 -16.052 1.00 51.84 80 TYR A C 1
ATOM 631 O O . TYR A 1 80 ? 3.376 18.905 -17.094 1.00 51.84 80 TYR A O 1
ATOM 639 N N . GLU A 1 81 ? 3.755 19.168 -14.893 1.00 55.41 81 GLU A N 1
ATOM 640 C CA . GLU A 1 81 ? 5.069 18.510 -14.805 1.00 55.41 81 GLU A CA 1
ATOM 641 C C . GLU A 1 81 ? 5.115 17.281 -13.879 1.00 55.41 81 GLU A C 1
ATOM 643 O O . GLU A 1 81 ? 6.185 16.775 -13.554 1.00 55.41 81 GLU A O 1
ATOM 648 N N . PHE A 1 82 ? 3.952 16.777 -13.475 1.00 58.22 82 PHE A N 1
ATOM 649 C CA . PHE A 1 82 ? 3.831 15.480 -12.812 1.00 58.22 82 PHE A CA 1
ATOM 650 C C . PHE A 1 82 ? 3.092 14.521 -13.737 1.00 58.22 82 PHE A C 1
ATOM 652 O O . PHE A 1 82 ? 2.049 14.876 -14.294 1.00 58.22 82 PHE A O 1
ATOM 659 N N . VAL A 1 83 ? 3.616 13.304 -13.889 1.00 71.25 83 VAL A N 1
ATOM 660 C CA . VAL A 1 83 ? 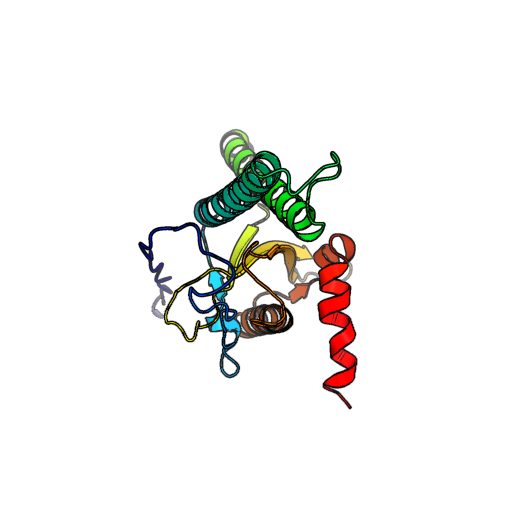2.845 12.209 -14.482 1.00 71.25 83 VAL A CA 1
ATOM 661 C C . VAL A 1 83 ? 1.640 11.973 -13.567 1.00 71.25 83 VAL A C 1
ATOM 663 O O . VAL A 1 83 ? 1.769 12.033 -12.346 1.00 71.25 83 VAL A O 1
ATOM 666 N N . TYR A 1 84 ? 0.451 11.752 -14.133 1.00 70.06 84 TYR A N 1
ATOM 667 C CA . TYR A 1 84 ? -0.792 11.585 -13.362 1.00 70.06 84 TYR A CA 1
ATOM 668 C C . TYR A 1 84 ? -0.654 10.553 -12.223 1.00 70.06 84 TYR A C 1
ATOM 670 O O . TYR A 1 84 ? -1.166 10.767 -11.124 1.00 70.06 84 TYR A O 1
ATOM 678 N N . ASP A 1 85 ? 0.109 9.482 -12.462 1.00 79.12 85 ASP A N 1
ATOM 679 C CA . ASP A 1 85 ? 0.438 8.461 -11.463 1.00 79.12 85 ASP A CA 1
ATOM 680 C C . ASP A 1 85 ? 1.230 9.013 -10.269 1.00 79.12 85 ASP A C 1
ATOM 682 O O . ASP A 1 85 ? 0.916 8.688 -9.126 1.00 79.12 85 ASP A O 1
ATOM 686 N N . ASP A 1 86 ? 2.208 9.887 -10.505 1.00 87.06 86 ASP A N 1
ATOM 687 C CA . ASP A 1 86 ? 3.028 10.481 -9.446 1.00 87.06 86 ASP A CA 1
ATOM 688 C C . ASP A 1 86 ? 2.192 11.379 -8.537 1.00 87.06 86 ASP A C 1
ATOM 690 O O . ASP A 1 86 ? 2.299 11.302 -7.313 1.00 87.06 86 ASP A O 1
ATOM 694 N N . LEU A 1 87 ? 1.319 12.202 -9.128 1.00 86.81 87 LEU A N 1
ATOM 695 C CA . LEU A 1 87 ? 0.419 13.068 -8.367 1.00 86.81 87 LEU A CA 1
ATOM 696 C C . LEU A 1 87 ? -0.534 12.237 -7.501 1.00 86.81 87 LEU A C 1
ATOM 698 O O . LEU A 1 87 ? -0.765 12.568 -6.337 1.00 86.81 87 LEU A O 1
ATOM 702 N N . HIS A 1 88 ? -1.053 11.141 -8.057 1.00 88.06 88 HIS A N 1
ATOM 703 C CA . HIS A 1 88 ? -1.915 10.218 -7.334 1.00 88.06 88 HIS A CA 1
ATOM 704 C C . HIS A 1 88 ? -1.200 9.584 -6.135 1.00 88.06 88 HIS A C 1
ATOM 706 O O . HIS A 1 88 ? -1.721 9.605 -5.019 1.00 88.06 88 HIS A O 1
ATOM 712 N N . ILE A 1 89 ? 0.021 9.081 -6.346 1.00 92.12 89 ILE A N 1
ATOM 713 C CA . ILE A 1 89 ? 0.848 8.508 -5.280 1.00 92.12 89 ILE A CA 1
ATOM 714 C C . ILE A 1 89 ? 1.126 9.565 -4.208 1.00 92.12 89 ILE A C 1
ATOM 716 O O . ILE A 1 89 ? 0.918 9.309 -3.024 1.00 92.12 89 ILE A O 1
ATOM 720 N N . MET A 1 90 ? 1.541 10.773 -4.599 1.00 91.56 90 MET A N 1
ATOM 721 C CA . MET A 1 90 ? 1.823 11.863 -3.663 1.00 91.56 90 MET A CA 1
ATOM 722 C C . MET A 1 90 ? 0.599 12.255 -2.825 1.00 91.56 90 MET A C 1
ATOM 724 O O . MET A 1 90 ? 0.749 12.453 -1.620 1.00 91.56 90 MET A O 1
ATOM 728 N N . SER A 1 91 ? -0.596 12.314 -3.422 1.00 92.00 91 SER A N 1
ATOM 729 C CA . SER A 1 91 ? -1.846 12.577 -2.691 1.00 92.00 91 SER A CA 1
ATOM 730 C C . SER A 1 91 ? -2.110 11.503 -1.634 1.00 92.00 91 SER A C 1
ATOM 732 O O . SER A 1 91 ? -2.327 11.828 -0.467 1.00 92.00 91 SER A O 1
ATOM 734 N N . GLY A 1 92 ? -1.989 10.221 -1.999 1.00 93.44 92 GLY A N 1
ATOM 735 C CA . GLY A 1 92 ? -2.150 9.120 -1.044 1.00 93.44 92 GLY A CA 1
ATOM 736 C C . GLY A 1 92 ? -1.118 9.163 0.092 1.00 93.44 92 GLY A C 1
ATOM 737 O O . GLY A 1 92 ? -1.439 8.911 1.253 1.00 93.44 92 GLY A O 1
ATOM 738 N N . ILE A 1 93 ? 0.123 9.564 -0.204 1.00 95.25 93 ILE A N 1
ATOM 739 C CA . ILE A 1 93 ? 1.174 9.745 0.810 1.00 95.25 93 ILE A CA 1
ATOM 740 C C . ILE A 1 93 ? 0.833 10.886 1.780 1.00 95.25 93 ILE A C 1
ATOM 742 O O . ILE A 1 93 ? 1.079 10.757 2.981 1.00 95.25 93 ILE A O 1
ATOM 746 N N . GLN A 1 94 ? 0.276 11.995 1.289 1.00 94.31 94 GLN A N 1
ATOM 747 C CA . GLN A 1 94 ? -0.149 13.119 2.130 1.00 94.31 94 GLN A CA 1
ATOM 748 C C . GLN A 1 94 ? -1.321 12.737 3.043 1.00 94.31 94 GLN A C 1
ATOM 750 O O . GLN A 1 94 ? -1.323 13.093 4.221 1.00 94.31 94 GLN A O 1
ATOM 755 N N . GLU A 1 95 ? -2.280 11.966 2.536 1.00 93.19 95 GLU A N 1
ATOM 756 C CA . GLU A 1 95 ? -3.383 11.425 3.337 1.00 93.19 95 GLU A CA 1
ATOM 757 C C . GLU A 1 95 ? -2.878 10.488 4.438 1.00 93.19 95 GLU A C 1
ATOM 759 O O . GLU A 1 95 ? -3.259 10.643 5.596 1.00 93.19 95 GLU A O 1
ATOM 764 N N . LEU A 1 96 ? -1.944 9.584 4.121 1.00 93.94 96 LEU A N 1
ATOM 765 C CA . LEU A 1 96 ? -1.289 8.732 5.119 1.00 93.94 96 LEU A CA 1
ATOM 766 C C . LEU A 1 96 ? -0.594 9.555 6.212 1.00 93.94 96 LEU A C 1
ATOM 768 O O . LEU A 1 96 ? -0.674 9.214 7.391 1.00 93.94 96 LEU A O 1
ATOM 772 N N . GLN A 1 97 ? 0.107 10.626 5.836 1.00 93.50 97 GLN A N 1
ATOM 773 C CA . GLN A 1 97 ? 0.762 11.515 6.800 1.00 93.50 97 GLN A CA 1
ATOM 774 C C . GLN A 1 97 ? -0.253 12.156 7.740 1.00 93.50 97 GLN A C 1
ATOM 776 O O . GLN A 1 97 ? -0.071 12.113 8.957 1.00 93.50 97 GLN A O 1
ATOM 781 N N . LYS A 1 98 ? -1.341 12.685 7.177 1.00 92.19 98 LYS A N 1
ATOM 782 C CA . LYS A 1 98 ? -2.436 13.276 7.940 1.00 92.19 98 LYS A CA 1
ATOM 783 C C . LYS A 1 98 ? -3.058 12.265 8.907 1.00 92.19 98 LYS A C 1
ATOM 785 O O . LYS A 1 98 ? -3.212 12.583 10.082 1.00 92.19 98 LYS A O 1
ATOM 790 N N . ASP A 1 99 ? -3.332 11.046 8.453 1.00 89.62 99 ASP A N 1
ATOM 791 C CA . ASP A 1 99 ? -3.921 9.982 9.275 1.00 89.62 99 ASP A CA 1
ATOM 792 C C . ASP A 1 99 ? -3.020 9.586 10.451 1.00 89.62 99 ASP A C 1
ATOM 794 O O . ASP A 1 99 ? -3.475 9.463 11.593 1.00 89.62 99 ASP A O 1
ATOM 798 N N . ILE A 1 100 ? -1.715 9.443 10.199 1.00 89.94 100 ILE A N 1
ATOM 799 C CA . ILE A 1 100 ? -0.738 9.150 11.251 1.00 89.94 100 ILE A CA 1
ATOM 800 C C . ILE A 1 100 ? -0.687 10.303 12.258 1.00 89.94 100 ILE A C 1
ATOM 802 O O . ILE A 1 100 ? -0.764 10.056 13.463 1.00 89.94 100 ILE A O 1
ATOM 806 N N . GLU A 1 101 ? -0.608 11.551 11.800 1.00 88.56 101 GLU A N 1
ATOM 807 C CA . GLU A 1 101 ? -0.590 12.718 12.685 1.00 88.56 101 GLU A CA 1
ATOM 808 C C . GLU A 1 101 ? -1.864 12.841 13.524 1.00 88.56 101 GLU A C 1
ATOM 810 O O . GLU A 1 101 ? -1.790 13.126 14.719 1.00 88.56 101 GLU A O 1
ATOM 815 N N . GLU A 1 102 ? -3.035 12.624 12.926 1.00 85.88 102 GLU A N 1
ATOM 816 C CA . GLU A 1 102 ? -4.318 12.652 13.627 1.00 85.88 102 GLU A CA 1
ATOM 817 C C . GLU A 1 102 ? -4.408 11.538 14.671 1.00 85.88 102 GLU A C 1
ATOM 819 O O . GLU A 1 102 ? -4.826 11.793 15.803 1.00 85.88 102 GLU A O 1
ATOM 824 N N . SER A 1 103 ? -3.954 10.326 14.339 1.00 81.69 103 SER A N 1
ATOM 825 C CA . SER A 1 103 ? -3.918 9.207 15.287 1.00 81.69 103 SER A CA 1
ATOM 826 C C . SER A 1 103 ? -2.986 9.483 16.477 1.00 81.69 103 SER A C 1
ATOM 828 O O . SER A 1 103 ? -3.345 9.216 17.625 1.00 81.69 103 SER A O 1
ATOM 830 N N . GLN A 1 104 ? -1.828 10.108 16.235 1.00 81.06 104 GLN A N 1
ATOM 831 C CA . GLN A 1 104 ? -0.878 10.492 17.281 1.00 81.06 104 GLN A CA 1
ATOM 832 C C . GLN A 1 104 ? -1.399 11.646 18.143 1.00 81.06 104 GLN A C 1
ATOM 834 O O . GLN A 1 104 ? -1.273 11.602 19.365 1.00 81.06 104 GLN A O 1
ATOM 839 N N . LYS A 1 105 ? -2.024 12.663 17.534 1.00 79.12 105 LYS A N 1
ATOM 840 C CA . LYS A 1 105 ? -2.656 13.778 18.259 1.00 79.12 105 LYS A CA 1
ATOM 841 C C . LYS A 1 105 ? -3.776 13.278 19.167 1.00 79.12 105 LYS A C 1
ATOM 843 O O . LYS A 1 105 ? -3.771 13.622 20.346 1.00 79.12 105 LYS A O 1
ATOM 848 N N . LYS A 1 106 ? -4.666 12.415 18.658 1.00 71.56 106 LYS A N 1
ATOM 849 C CA . LYS A 1 106 ? -5.723 11.771 19.455 1.00 71.56 106 LYS A CA 1
ATOM 850 C C . LYS A 1 106 ? -5.134 10.954 20.600 1.00 71.56 106 LYS A C 1
ATOM 852 O O . LYS A 1 106 ? -5.592 11.093 21.726 1.00 71.56 106 LYS A O 1
ATOM 857 N N . SER A 1 107 ? -4.087 10.166 20.346 1.00 65.75 107 SER A N 1
ATOM 858 C CA . SER A 1 107 ? -3.403 9.407 21.400 1.00 65.75 107 SER A CA 1
ATOM 859 C C . SER A 1 107 ? -2.804 10.313 22.480 1.00 65.75 107 SER A C 1
ATOM 861 O O . SER A 1 107 ? -2.897 9.984 23.657 1.00 65.75 107 SER A O 1
ATOM 863 N N . ASN A 1 108 ? -2.197 11.442 22.106 1.00 62.97 108 ASN A N 1
ATOM 864 C CA . ASN A 1 108 ? -1.593 12.381 23.055 1.00 62.97 108 ASN A CA 1
ATOM 865 C C . ASN A 1 108 ? -2.645 13.171 23.848 1.00 62.97 108 ASN A C 1
ATOM 867 O O . ASN A 1 108 ? -2.443 13.425 25.031 1.00 62.97 108 ASN A O 1
ATOM 871 N N . GLN A 1 109 ? -3.779 13.508 23.226 1.00 61.16 109 GLN A N 1
ATOM 872 C CA . GLN A 1 109 ? -4.934 14.109 23.904 1.00 61.16 109 GLN A CA 1
ATOM 873 C C . GLN A 1 109 ? -5.617 13.121 24.863 1.00 61.16 109 GLN A C 1
ATOM 875 O O . GLN A 1 109 ? -6.069 13.517 25.935 1.00 61.16 109 GLN A O 1
ATOM 880 N N . LEU A 1 110 ? -5.614 11.824 24.536 1.00 54.94 110 LEU A N 1
ATOM 881 C CA . LEU A 1 110 ? -6.165 10.772 25.393 1.00 54.94 110 LEU A CA 1
ATOM 882 C C . LEU A 1 110 ? -5.442 10.677 26.747 1.00 54.94 110 LEU A C 1
ATOM 884 O O . LEU A 1 110 ? -6.082 10.397 27.755 1.00 54.94 110 LEU A O 1
ATOM 888 N N . TRP A 1 111 ? -4.133 10.955 26.796 1.00 51.06 111 TRP A N 1
ATOM 889 C CA . TRP A 1 111 ? -3.381 11.020 28.057 1.00 51.06 111 TRP A CA 1
ATOM 890 C C . TRP A 1 111 ? -3.805 12.204 28.940 1.00 51.06 111 TRP A C 1
ATOM 892 O O . TRP A 1 111 ? -3.813 12.070 30.161 1.00 51.06 111 TRP A O 1
ATOM 902 N N . THR A 1 112 ? -4.193 13.340 28.352 1.00 52.66 112 THR A N 1
ATOM 903 C CA . THR A 1 112 ? -4.753 14.487 29.092 1.00 52.66 112 THR A CA 1
ATOM 904 C C . THR A 1 112 ? -6.207 14.268 29.522 1.00 52.66 112 THR A C 1
ATOM 906 O O . THR A 1 112 ? -6.582 14.696 30.612 1.00 52.66 112 THR A O 1
ATOM 909 N N . ASP A 1 113 ? -6.997 13.538 28.730 1.00 48.34 113 ASP A N 1
ATOM 910 C CA . ASP A 1 113 ? -8.411 13.249 29.012 1.00 48.34 113 ASP A CA 1
ATOM 911 C C . ASP A 1 113 ? -8.632 11.987 29.866 1.00 48.34 113 ASP A C 1
ATOM 913 O O . ASP A 1 113 ? -9.724 11.782 30.388 1.00 48.34 113 ASP A O 1
ATOM 917 N N . MET A 1 114 ? -7.606 11.162 30.106 1.00 46.56 114 MET A N 1
ATOM 918 C CA . MET A 1 114 ? -7.670 10.016 31.031 1.00 46.56 114 MET A CA 1
ATOM 919 C C . MET A 1 114 ? -7.927 10.404 32.501 1.00 46.56 114 MET A C 1
ATOM 921 O O . MET A 1 114 ? -8.188 9.529 33.326 1.00 46.56 114 MET A O 1
ATOM 925 N N . LEU A 1 115 ? -7.914 11.700 32.836 1.00 51.88 115 LEU A N 1
ATOM 926 C CA . LEU A 1 115 ? -8.419 12.222 34.112 1.00 51.88 115 LEU A CA 1
ATOM 927 C C . LEU A 1 115 ? -9.949 12.427 34.132 1.00 51.88 115 LEU A C 1
ATOM 929 O O . LEU A 1 115 ? -10.508 12.643 35.202 1.00 51.88 115 LEU A O 1
ATOM 933 N N . ASN A 1 116 ? -10.637 12.318 32.991 1.00 48.50 116 ASN A N 1
ATOM 934 C CA . ASN A 1 116 ? -12.087 12.459 32.852 1.00 48.50 116 ASN A CA 1
ATOM 935 C C . ASN A 1 116 ? -12.654 11.306 32.011 1.00 48.50 116 ASN A C 1
ATOM 937 O O . ASN A 1 116 ? -12.872 11.404 30.807 1.00 48.50 116 ASN A O 1
ATOM 941 N N . VAL A 1 117 ? -12.904 10.181 32.678 1.00 48.97 117 VAL A N 1
ATOM 942 C CA . VAL A 1 117 ? -13.504 8.980 32.088 1.00 48.97 117 VAL A CA 1
ATOM 943 C C . VAL A 1 117 ? -14.888 9.290 31.511 1.00 48.97 117 VAL A C 1
ATOM 945 O O . VAL A 1 117 ? -15.822 9.541 32.273 1.00 48.97 117 VAL A O 1
ATOM 948 N N . LYS A 1 118 ? -15.025 9.198 30.181 1.00 41.84 118 LYS A N 1
ATOM 949 C CA . LYS A 1 118 ? -16.214 8.682 29.476 1.00 41.84 118 LYS A CA 1
ATOM 950 C C . LYS A 1 118 ? -15.916 8.466 27.984 1.00 41.84 118 LYS A C 1
ATOM 952 O O . LYS A 1 118 ? -15.649 9.413 27.261 1.00 41.84 118 LYS A O 1
ATOM 957 N N . ASP A 1 119 ? -15.967 7.201 27.571 1.00 46.22 119 ASP A N 1
ATOM 958 C CA . ASP A 1 119 ? -16.223 6.718 26.207 1.00 46.22 119 ASP A CA 1
ATOM 959 C C . ASP A 1 119 ? -15.439 7.364 25.049 1.00 46.22 119 ASP A C 1
ATOM 961 O O . ASP A 1 119 ? -16.017 8.010 24.180 1.00 46.22 119 ASP A O 1
ATOM 965 N N . ASN A 1 120 ? -14.131 7.100 24.955 1.00 44.03 120 ASN A N 1
ATOM 966 C CA . ASN A 1 120 ? -13.382 7.347 23.718 1.00 44.03 120 ASN A CA 1
ATOM 967 C C . ASN A 1 120 ? -13.080 6.024 23.005 1.00 44.03 120 ASN A C 1
ATOM 969 O O . ASN A 1 120 ? -12.130 5.313 23.334 1.00 44.03 120 ASN A O 1
ATOM 973 N N . HIS A 1 121 ? -13.899 5.697 22.003 1.00 50.47 121 HIS A N 1
ATOM 974 C CA . HIS A 1 121 ? -13.615 4.631 21.046 1.00 50.47 121 HIS A CA 1
ATOM 975 C C . HIS A 1 121 ? -12.399 5.031 20.200 1.00 50.47 121 HIS A C 1
ATOM 977 O O . HIS A 1 121 ? -12.511 5.798 19.245 1.00 50.47 121 HIS A O 1
ATOM 983 N N . ALA A 1 122 ? -11.216 4.539 20.569 1.00 52.44 122 ALA A N 1
ATOM 984 C CA . ALA A 1 122 ? -10.012 4.721 19.773 1.00 52.44 122 ALA A CA 1
ATOM 985 C C . ALA A 1 122 ? -10.168 3.974 18.438 1.00 52.44 122 ALA A C 1
ATOM 987 O O . ALA A 1 122 ? -10.145 2.745 18.396 1.00 52.44 122 ALA A O 1
ATOM 988 N N . THR A 1 123 ? -10.335 4.716 17.344 1.00 60.03 123 THR A N 1
ATOM 989 C CA . THR A 1 123 ? -10.233 4.188 15.979 1.00 60.03 123 THR A CA 1
ATOM 990 C C . THR A 1 123 ? -8.835 3.607 15.794 1.00 60.03 123 THR A C 1
ATOM 992 O O . THR A 1 123 ? -7.841 4.336 15.873 1.00 60.03 123 THR A O 1
ATOM 995 N N . SER A 1 124 ? -8.743 2.290 15.610 1.00 81.38 124 SER A N 1
ATOM 996 C CA . SER A 1 124 ? -7.464 1.608 15.433 1.00 81.38 124 SER A CA 1
ATOM 997 C C . SER A 1 124 ? -7.149 1.516 13.944 1.00 81.38 124 SER A C 1
ATOM 999 O O . SER A 1 124 ? -7.822 0.798 13.201 1.00 81.38 124 SER A O 1
ATOM 1001 N N . PHE A 1 125 ? -6.143 2.276 13.511 1.00 90.50 125 PHE A N 1
ATOM 1002 C CA . PHE A 1 125 ? -5.589 2.160 12.167 1.00 90.50 125 PHE A CA 1
ATOM 1003 C C . PHE A 1 125 ? -4.648 0.961 12.083 1.00 90.50 125 PHE A C 1
ATOM 1005 O O . PHE A 1 125 ? -3.795 0.756 12.949 1.00 90.50 125 PHE A O 1
ATOM 1012 N N . ILE A 1 126 ? -4.774 0.208 10.996 1.00 92.88 126 ILE A N 1
ATOM 1013 C CA . ILE A 1 126 ? -3.910 -0.910 10.635 1.00 92.88 126 ILE A CA 1
ATOM 1014 C C . ILE A 1 126 ? -3.188 -0.547 9.342 1.00 92.88 126 ILE A C 1
ATOM 1016 O O . ILE A 1 126 ? -3.800 -0.088 8.379 1.00 92.88 126 ILE A O 1
ATOM 1020 N N . TYR A 1 127 ? -1.881 -0.792 9.317 1.00 95.19 127 TYR A N 1
ATOM 1021 C CA . TYR A 1 127 ? -1.036 -0.548 8.155 1.00 95.19 127 TYR A CA 1
ATOM 1022 C C . TYR A 1 127 ? -0.472 -1.876 7.662 1.00 95.19 127 TYR A C 1
ATOM 1024 O O . TYR A 1 127 ? 0.113 -2.636 8.439 1.00 95.19 127 TYR A O 1
ATOM 1032 N N . LEU A 1 128 ? -0.632 -2.150 6.372 1.00 97.12 128 LEU A N 1
ATOM 1033 C CA . LEU A 1 128 ? -0.125 -3.361 5.733 1.00 97.12 128 LEU A CA 1
ATOM 1034 C C . LEU A 1 128 ? 0.811 -2.977 4.585 1.00 97.12 128 LEU A C 1
ATOM 1036 O O . LEU A 1 128 ? 0.500 -2.091 3.794 1.00 97.12 128 LEU A O 1
ATOM 1040 N N . ALA A 1 129 ? 1.945 -3.657 4.475 1.00 97.38 129 ALA A N 1
ATOM 1041 C CA . ALA A 1 129 ? 2.769 -3.673 3.276 1.00 97.38 129 ALA A CA 1
ATOM 1042 C C . ALA A 1 129 ? 2.432 -4.921 2.463 1.00 97.38 129 ALA A C 1
ATOM 1044 O O . ALA A 1 129 ? 2.402 -6.020 3.014 1.00 97.38 129 ALA A O 1
ATOM 1045 N N . TRP A 1 130 ? 2.234 -4.764 1.159 1.00 97.44 130 TRP A N 1
ATOM 1046 C CA . TRP A 1 130 ? 2.135 -5.893 0.242 1.00 97.44 130 TRP A CA 1
ATOM 1047 C C . TRP A 1 130 ? 3.453 -6.101 -0.497 1.00 97.44 130 TRP A C 1
ATOM 1049 O O . TRP A 1 130 ? 3.999 -5.172 -1.106 1.00 97.44 130 TRP A O 1
ATOM 1059 N N . LYS A 1 131 ? 3.968 -7.323 -0.377 1.00 94.25 131 LYS A N 1
ATOM 1060 C CA . LYS A 1 131 ? 5.325 -7.742 -0.730 1.00 94.25 131 LYS A CA 1
ATOM 1061 C C . LYS A 1 131 ? 5.292 -9.115 -1.415 1.00 94.25 131 LYS A C 1
ATOM 1063 O O . LYS A 1 131 ? 5.732 -10.106 -0.831 1.00 94.25 131 LYS A O 1
ATOM 1068 N N . PRO A 1 132 ? 4.738 -9.207 -2.634 1.00 93.69 132 PRO A N 1
ATOM 1069 C CA . PRO A 1 132 ? 4.736 -10.457 -3.379 1.00 93.69 132 PRO A CA 1
ATOM 1070 C C . PRO A 1 132 ? 6.165 -10.878 -3.732 1.00 93.69 132 PRO A C 1
ATOM 1072 O O . PRO A 1 132 ? 7.084 -10.058 -3.836 1.00 93.69 132 PRO A O 1
ATOM 1075 N N . LYS A 1 133 ? 6.362 -12.178 -3.956 1.00 91.38 133 LYS A N 1
ATOM 1076 C CA . LYS A 1 133 ? 7.691 -12.726 -4.228 1.00 91.38 133 LYS A CA 1
ATOM 1077 C C . LYS A 1 133 ? 8.249 -12.182 -5.543 1.00 91.38 133 LYS A C 1
ATOM 1079 O O . LYS A 1 133 ? 7.672 -12.368 -6.612 1.00 91.38 133 LYS A O 1
ATOM 1084 N N . ASN A 1 134 ? 9.431 -11.583 -5.480 1.00 87.56 134 ASN A N 1
ATOM 1085 C CA . ASN A 1 134 ? 10.169 -11.137 -6.655 1.00 87.56 134 ASN A CA 1
ATOM 1086 C C . ASN A 1 134 ? 11.039 -12.276 -7.222 1.00 87.56 134 ASN A C 1
ATOM 1088 O O . ASN A 1 134 ? 11.801 -12.912 -6.486 1.00 87.56 134 ASN A O 1
ATOM 1092 N N . LEU A 1 135 ? 10.984 -12.513 -8.537 1.00 86.12 135 LEU A N 1
ATOM 1093 C CA . LEU A 1 135 ? 11.797 -13.546 -9.201 1.00 86.12 135 LEU A CA 1
ATOM 1094 C C . LEU A 1 135 ? 13.302 -13.247 -9.197 1.00 86.12 135 LEU A C 1
ATOM 1096 O O . LEU A 1 135 ? 14.116 -14.155 -9.346 1.00 86.12 135 LEU A O 1
ATOM 1100 N N . GLN A 1 136 ? 13.679 -11.986 -9.020 1.00 83.81 136 GLN A N 1
ATOM 1101 C CA . GLN A 1 136 ? 15.061 -11.529 -8.923 1.00 83.81 136 GLN A CA 1
ATOM 1102 C C . GLN A 1 136 ? 15.604 -11.547 -7.480 1.00 83.81 136 GLN A C 1
ATOM 1104 O O . GLN A 1 136 ? 16.730 -11.114 -7.253 1.00 83.81 136 GLN A O 1
ATOM 1109 N N . GLY A 1 137 ? 14.829 -12.039 -6.503 1.00 80.00 137 GLY A N 1
ATOM 1110 C CA . GLY A 1 137 ? 15.264 -12.173 -5.106 1.00 80.00 137 GLY A CA 1
ATOM 1111 C C . GLY A 1 137 ? 15.336 -10.857 -4.324 1.00 80.00 137 GLY A C 1
ATOM 1112 O O . GLY A 1 137 ? 15.877 -10.830 -3.222 1.00 80.00 137 GLY A O 1
ATOM 1113 N N . ILE A 1 138 ? 14.802 -9.771 -4.884 1.00 80.06 138 ILE A N 1
ATOM 1114 C CA . ILE A 1 138 ? 14.729 -8.463 -4.230 1.00 80.06 138 ILE A CA 1
ATOM 1115 C C . ILE A 1 138 ? 13.432 -8.382 -3.432 1.00 80.06 138 ILE A C 1
ATOM 1117 O O . ILE A 1 138 ? 12.349 -8.496 -3.998 1.00 80.06 138 ILE A O 1
ATOM 1121 N N . ASP A 1 139 ? 13.545 -8.141 -2.133 1.00 81.44 139 ASP A N 1
ATOM 1122 C CA . ASP A 1 139 ? 12.385 -7.909 -1.284 1.00 81.44 139 ASP A CA 1
ATOM 1123 C C . ASP A 1 139 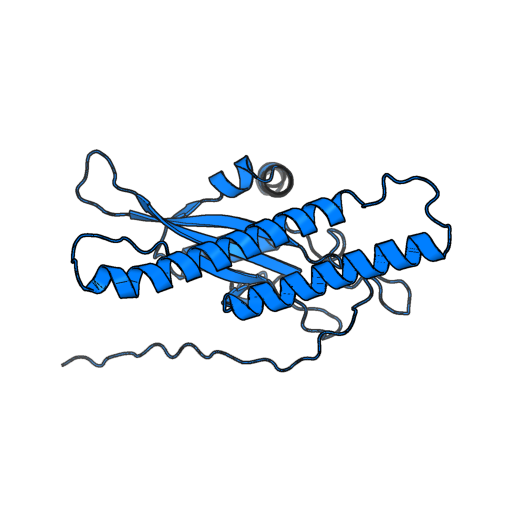? 11.932 -6.446 -1.406 1.00 81.44 139 ASP A C 1
ATOM 1125 O O . ASP A 1 139 ? 12.659 -5.525 -1.026 1.00 81.44 139 ASP A O 1
ATOM 1129 N N . GLU A 1 140 ? 10.757 -6.221 -1.991 1.00 88.00 140 GLU A N 1
ATOM 1130 C CA . GLU A 1 140 ? 10.255 -4.889 -2.323 1.00 88.00 140 GLU A CA 1
ATOM 1131 C C . GLU A 1 140 ? 8.793 -4.745 -1.902 1.00 88.00 140 GLU A C 1
ATOM 1133 O O . GLU A 1 140 ? 7.965 -5.629 -2.118 1.00 88.00 140 GLU A O 1
ATOM 1138 N N . VAL A 1 141 ? 8.479 -3.603 -1.293 1.00 94.50 141 VAL A N 1
ATOM 1139 C CA . VAL A 1 141 ? 7.097 -3.218 -1.007 1.00 94.50 141 VAL A CA 1
ATOM 1140 C C . VAL A 1 141 ? 6.519 -2.614 -2.271 1.00 94.50 141 VAL A C 1
ATOM 1142 O O . VAL A 1 141 ? 7.050 -1.629 -2.782 1.00 94.50 141 VAL A O 1
ATOM 1145 N N . LEU A 1 142 ? 5.426 -3.189 -2.761 1.00 94.81 142 LEU A N 1
ATOM 1146 C CA . LEU A 1 142 ? 4.731 -2.660 -3.929 1.00 94.81 142 LEU A CA 1
ATOM 1147 C C . LEU A 1 142 ? 3.588 -1.739 -3.536 1.00 94.81 142 LEU A C 1
ATOM 1149 O O . LEU A 1 142 ? 3.334 -0.767 -4.237 1.00 94.81 142 LEU A O 1
ATOM 1153 N N . PHE A 1 143 ? 2.912 -2.029 -2.424 1.00 96.88 143 PHE A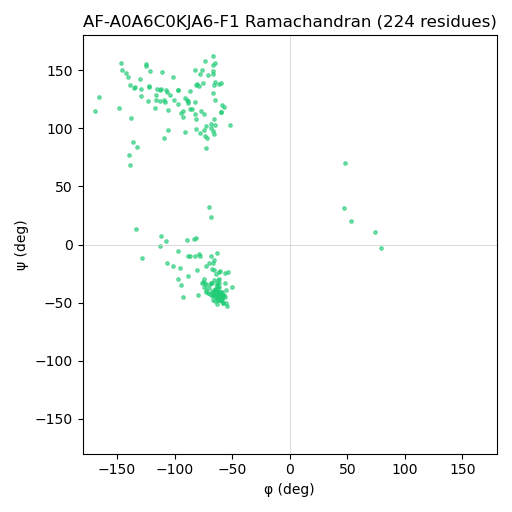 N 1
ATOM 1154 C CA . PHE A 1 143 ? 1.780 -1.237 -1.960 1.00 96.88 143 PHE A CA 1
ATOM 1155 C C . PHE A 1 143 ? 1.799 -1.092 -0.439 1.00 96.88 143 PHE A C 1
ATOM 1157 O O . PHE A 1 143 ? 2.163 -2.022 0.283 1.00 96.88 143 PHE A O 1
ATOM 1164 N N . VAL A 1 144 ? 1.372 0.074 0.037 1.00 97.56 144 VAL A N 1
ATOM 1165 C CA . VAL A 1 144 ? 1.028 0.325 1.439 1.00 97.56 144 VAL A CA 1
ATOM 1166 C C . VAL A 1 144 ? -0.483 0.492 1.528 1.00 97.56 144 VAL A C 1
ATOM 1168 O O . VAL A 1 144 ? -1.059 1.341 0.852 1.00 97.56 144 VAL A O 1
ATOM 1171 N N . VAL A 1 145 ? -1.123 -0.313 2.367 1.00 97.38 145 VAL A N 1
ATOM 1172 C CA . VAL A 1 145 ? -2.564 -0.277 2.619 1.00 97.38 145 VAL A CA 1
ATOM 1173 C C . VAL A 1 145 ? -2.813 0.310 4.000 1.00 97.38 145 VAL A C 1
ATOM 1175 O O . VAL A 1 145 ? -2.187 -0.100 4.979 1.00 97.38 145 VAL A O 1
ATOM 1178 N N . VAL A 1 146 ? -3.748 1.251 4.065 1.00 96.19 146 VAL A N 1
ATOM 1179 C CA . VAL A 1 146 ? -4.270 1.833 5.301 1.00 96.19 146 VAL A CA 1
ATOM 1180 C C . VAL A 1 146 ? -5.685 1.316 5.493 1.00 96.19 146 VAL A C 1
ATOM 1182 O O . VAL A 1 146 ? -6.541 1.502 4.626 1.00 96.19 146 VAL A O 1
ATOM 1185 N N . ALA A 1 147 ? -5.925 0.673 6.626 1.00 94.75 147 ALA A N 1
ATOM 1186 C CA . ALA A 1 147 ? -7.231 0.175 7.015 1.00 94.75 147 ALA A CA 1
ATOM 1187 C C . ALA A 1 147 ? -7.631 0.718 8.389 1.00 94.75 147 ALA A C 1
ATOM 1189 O O . ALA A 1 147 ? -6.781 1.038 9.220 1.00 94.75 147 ALA A O 1
ATOM 1190 N N . GLU A 1 148 ? -8.929 0.807 8.631 1.00 92.31 148 GLU A N 1
ATOM 1191 C CA . GLU A 1 148 ? -9.512 1.288 9.878 1.00 92.31 148 GLU A CA 1
ATOM 1192 C C . GLU A 1 148 ? -10.549 0.283 10.377 1.00 92.31 148 GLU A C 1
ATOM 1194 O O . GLU A 1 148 ? -11.374 -0.205 9.604 1.00 92.31 148 GLU A O 1
ATOM 1199 N N . ILE A 1 149 ? -10.506 -0.043 11.671 1.00 90.31 149 ILE A N 1
ATOM 1200 C CA . ILE A 1 149 ? -11.555 -0.850 12.299 1.00 90.31 149 ILE A CA 1
ATOM 1201 C C . ILE A 1 149 ? -12.679 0.076 12.761 1.00 90.31 149 ILE A C 1
ATOM 1203 O O . ILE A 1 149 ? -12.490 0.897 13.660 1.00 90.31 149 ILE A O 1
ATOM 1207 N N . ILE A 1 150 ? -13.863 -0.109 12.181 1.00 88.88 150 ILE A N 1
ATOM 1208 C CA . ILE A 1 150 ? -15.071 0.662 12.473 1.00 88.88 150 ILE A CA 1
ATOM 1209 C C . ILE A 1 150 ? -16.084 -0.233 13.175 1.00 88.88 150 ILE A C 1
ATOM 1211 O O . ILE A 1 150 ? -16.363 -1.351 12.745 1.00 88.88 150 ILE A O 1
ATOM 1215 N N . GLN A 1 151 ? -16.673 0.278 14.250 1.00 84.44 151 GLN A N 1
ATOM 1216 C CA . GLN A 1 151 ? -17.773 -0.382 14.935 1.00 84.44 151 GLN A CA 1
ATOM 1217 C C . GLN A 1 151 ? -19.097 -0.016 14.251 1.00 84.44 151 GLN A C 1
ATOM 1219 O O . GLN A 1 151 ? -19.494 1.150 14.267 1.00 84.44 151 GLN A O 1
ATOM 1224 N N . LYS A 1 152 ? -19.804 -0.996 13.681 1.00 80.12 152 LYS A N 1
ATOM 1225 C CA . LYS A 1 152 ? -21.180 -0.815 13.202 1.00 80.12 152 LYS A CA 1
ATOM 1226 C C . LYS A 1 152 ? -22.155 -1.318 14.262 1.00 80.12 152 LYS A C 1
ATOM 1228 O O . LYS A 1 152 ? -22.120 -2.483 14.655 1.00 80.12 152 LYS A O 1
ATOM 1233 N N . LYS A 1 153 ? -23.025 -0.420 14.723 1.00 72.06 153 LYS A N 1
ATOM 1234 C CA . LYS A 1 153 ? -24.226 -0.784 15.480 1.00 72.06 153 LYS A CA 1
ATOM 1235 C C . LYS A 1 153 ? -25.326 -1.031 14.453 1.00 72.06 153 LYS A C 1
ATOM 1237 O O . LYS A 1 153 ? -25.555 -0.162 13.617 1.00 72.06 153 LYS A O 1
ATOM 1242 N N . GLN A 1 154 ? -25.937 -2.209 14.466 1.00 65.06 154 GLN A N 1
ATOM 1243 C CA . GLN A 1 154 ? -27.165 -2.425 13.707 1.00 65.06 154 GLN A CA 1
ATOM 1244 C C . GLN A 1 154 ? -28.343 -1.860 14.501 1.00 65.06 154 GLN A C 1
ATOM 1246 O O . GLN A 1 154 ? -28.400 -2.017 15.718 1.00 65.06 154 GLN A O 1
ATOM 1251 N N . ASP A 1 155 ? -29.260 -1.193 13.801 1.00 62.31 155 ASP A N 1
ATOM 1252 C CA . ASP A 1 155 ? -30.357 -0.427 14.405 1.00 62.31 155 ASP A CA 1
ATOM 1253 C C . ASP A 1 155 ? -31.415 -1.293 15.119 1.00 62.31 155 ASP A C 1
ATOM 1255 O O . ASP A 1 155 ? -32.247 -0.754 15.845 1.00 62.31 155 ASP A O 1
ATOM 1259 N N . GLU A 1 156 ? -31.378 -2.624 14.977 1.00 60.81 156 GLU A N 1
ATOM 1260 C CA . GLU A 1 156 ? -32.429 -3.514 15.501 1.00 60.81 156 GLU A CA 1
ATOM 1261 C C . GLU A 1 156 ? -31.929 -4.679 16.373 1.00 60.81 156 GLU A C 1
ATOM 1263 O O . GLU A 1 156 ? -32.727 -5.283 17.089 1.00 60.81 156 GLU A O 1
ATOM 1268 N N . GLU A 1 157 ? -30.623 -4.960 16.424 1.00 55.38 157 GLU A N 1
ATOM 1269 C CA . GLU A 1 157 ? -30.080 -6.018 17.282 1.00 55.38 157 GLU A CA 1
ATOM 1270 C C . GLU A 1 157 ? -28.909 -5.520 18.132 1.00 55.38 157 GLU A C 1
ATOM 1272 O O . GLU A 1 157 ? -28.048 -4.763 17.688 1.00 55.38 157 GLU A O 1
ATOM 1277 N N . GLN A 1 158 ? -28.849 -5.998 19.376 1.00 58.25 158 GLN A N 1
ATOM 1278 C CA . GLN A 1 158 ? -27.809 -5.709 20.368 1.00 58.25 158 GLN A CA 1
ATOM 1279 C C . GLN A 1 158 ? -26.451 -6.363 20.015 1.00 58.25 158 GLN A C 1
ATOM 1281 O O . GLN A 1 158 ? -25.694 -6.755 20.902 1.00 58.25 158 GLN A O 1
ATOM 1286 N N . TYR A 1 159 ? -26.138 -6.505 18.725 1.00 62.88 159 TYR A N 1
ATOM 1287 C CA . TYR A 1 159 ? -24.881 -7.040 18.224 1.00 62.88 159 TYR A CA 1
ATOM 1288 C C . TYR A 1 159 ? -24.001 -5.912 17.699 1.00 62.88 159 TYR A C 1
ATOM 1290 O O . TYR A 1 159 ? -24.395 -5.062 16.901 1.00 62.88 159 TYR A O 1
ATOM 1298 N N . VAL A 1 160 ? -22.771 -5.908 18.195 1.00 72.75 160 VAL A N 1
ATOM 1299 C CA . VAL A 1 160 ? -21.713 -5.032 17.721 1.00 72.75 160 VAL A CA 1
ATOM 1300 C C . VAL A 1 160 ? -20.917 -5.806 16.685 1.00 72.75 160 VAL A C 1
ATOM 1302 O O . VAL A 1 160 ? -20.219 -6.752 17.047 1.00 72.75 160 VAL A O 1
ATOM 1305 N N . ASN A 1 161 ? -20.985 -5.378 15.426 1.00 82.69 161 ASN A N 1
ATOM 1306 C CA . ASN A 1 161 ? -20.120 -5.905 14.377 1.00 82.69 161 ASN A CA 1
ATOM 1307 C C . ASN A 1 161 ? -18.972 -4.934 14.103 1.00 82.69 161 ASN A C 1
ATOM 1309 O O . ASN A 1 161 ? -19.130 -3.710 14.157 1.00 82.69 161 ASN A O 1
ATOM 1313 N N . TYR A 1 162 ? -17.802 -5.492 13.810 1.00 87.06 162 TYR A N 1
ATOM 1314 C CA . TYR A 1 162 ? -16.613 -4.732 13.449 1.00 87.06 162 TYR A CA 1
ATOM 1315 C C . TYR A 1 162 ? -16.350 -4.881 11.956 1.00 87.06 162 TYR A C 1
ATOM 1317 O O . TYR A 1 162 ? -16.333 -5.986 11.418 1.00 87.06 162 TYR A O 1
ATOM 1325 N N . VAL A 1 163 ? -16.123 -3.755 11.292 1.00 90.00 163 VAL A N 1
ATOM 1326 C CA . VAL A 1 163 ? -15.806 -3.693 9.869 1.00 90.00 163 VAL A CA 1
ATOM 1327 C C . VAL A 1 163 ? -14.373 -3.211 9.721 1.00 90.00 163 VAL A C 1
ATOM 1329 O O . VAL A 1 163 ? -14.028 -2.137 10.208 1.00 90.00 163 VAL A O 1
ATOM 1332 N N . LEU A 1 164 ? -13.543 -3.994 9.039 1.00 92.44 164 LEU A N 1
ATOM 1333 C CA . LEU A 1 164 ? -12.242 -3.569 8.551 1.00 92.44 164 LEU A CA 1
ATOM 1334 C C . LEU A 1 164 ? -12.460 -2.808 7.241 1.00 92.44 164 LEU A C 1
ATOM 1336 O O . LEU A 1 164 ? -12.670 -3.399 6.182 1.00 92.44 164 LEU A O 1
ATOM 1340 N N . GLN A 1 165 ? -12.450 -1.484 7.320 1.00 94.25 165 GLN A N 1
ATOM 1341 C CA . GLN A 1 165 ? -12.599 -0.618 6.162 1.00 94.25 165 GLN A CA 1
ATOM 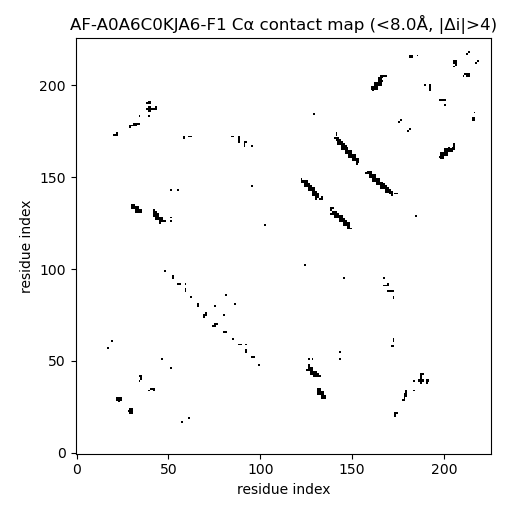1342 C C . GLN A 1 165 ? -11.227 -0.322 5.557 1.00 94.25 165 GLN A C 1
ATOM 1344 O O . GLN A 1 165 ? -10.342 0.192 6.240 1.00 94.25 165 GLN A O 1
ATOM 1349 N N . ILE A 1 166 ? -11.042 -0.616 4.270 1.00 95.81 166 ILE A N 1
ATOM 1350 C CA . ILE A 1 166 ? -9.852 -0.180 3.535 1.00 95.81 166 ILE A CA 1
ATOM 1351 C C . ILE A 1 166 ? -10.026 1.294 3.191 1.00 95.81 166 ILE A C 1
ATOM 1353 O O . ILE A 1 166 ? -10.926 1.664 2.438 1.00 95.81 166 ILE A O 1
ATOM 1357 N N . LYS A 1 167 ? -9.166 2.130 3.770 1.00 94.19 167 LYS A N 1
ATOM 1358 C CA . LYS A 1 167 ? -9.241 3.584 3.656 1.00 94.19 167 LYS A CA 1
ATOM 1359 C C . LYS A 1 167 ? -8.391 4.105 2.505 1.00 94.19 167 LYS A C 1
ATOM 1361 O O . LYS A 1 167 ? -8.849 4.934 1.731 1.00 94.19 167 LYS A O 1
ATOM 1366 N N . ASN A 1 168 ? -7.158 3.611 2.388 1.00 95.00 168 ASN A N 1
ATOM 1367 C CA . ASN A 1 168 ? -6.219 4.064 1.365 1.00 95.00 168 ASN A CA 1
ATOM 1368 C C . ASN A 1 168 ? -5.321 2.924 0.873 1.00 95.00 168 ASN A C 1
ATOM 1370 O O . ASN A 1 168 ? -4.994 2.005 1.626 1.00 95.00 168 ASN A O 1
ATOM 1374 N N . VAL A 1 169 ? -4.900 3.003 -0.388 1.00 96.19 169 VAL A N 1
ATOM 1375 C CA . VAL A 1 169 ? -3.984 2.060 -1.035 1.00 96.19 169 VAL A CA 1
ATOM 1376 C C . VAL A 1 169 ? -2.983 2.854 -1.871 1.00 96.19 169 VAL A C 1
ATOM 1378 O O . VAL A 1 169 ? -3.312 3.412 -2.917 1.00 96.19 169 VAL A O 1
ATOM 1381 N N . ILE A 1 170 ? -1.739 2.893 -1.406 1.00 95.56 170 ILE A N 1
ATOM 1382 C CA . ILE A 1 170 ? -0.661 3.691 -1.987 1.00 95.56 170 ILE A CA 1
ATOM 1383 C C . ILE A 1 170 ? 0.278 2.753 -2.732 1.00 95.56 170 ILE A C 1
ATOM 1385 O O . ILE A 1 170 ? 0.915 1.899 -2.115 1.00 95.56 170 ILE A O 1
ATOM 1389 N N . GLN A 1 171 ? 0.372 2.921 -4.047 1.00 94.19 171 GLN A N 1
ATOM 1390 C CA . GLN A 1 171 ? 1.279 2.145 -4.890 1.00 94.19 171 GLN A CA 1
ATOM 1391 C C . GLN A 1 171 ? 2.703 2.718 -4.875 1.00 94.19 171 GLN A C 1
ATOM 1393 O O . GLN A 1 171 ? 2.908 3.927 -4.745 1.00 94.19 171 GLN A O 1
ATOM 1398 N N . SER A 1 172 ? 3.691 1.846 -5.057 1.00 93.00 172 SER A N 1
ATOM 1399 C CA . SER A 1 172 ? 5.082 2.223 -5.298 1.00 93.00 172 SER A CA 1
ATOM 1400 C C . SER A 1 172 ? 5.205 2.959 -6.640 1.00 93.00 172 SER A C 1
ATOM 1402 O O . SER A 1 172 ? 4.624 2.511 -7.630 1.00 93.00 172 SER A O 1
ATOM 1404 N N . PRO A 1 173 ? 6.018 4.029 -6.743 1.00 90.56 173 PRO A N 1
ATOM 1405 C CA . PRO A 1 173 ? 6.293 4.702 -8.018 1.00 90.56 173 PRO A CA 1
ATOM 1406 C C . PRO A 1 173 ? 7.058 3.817 -9.015 1.00 90.56 173 PRO A C 1
ATOM 1408 O O . PRO A 1 173 ? 7.161 4.135 -10.197 1.00 90.56 173 PRO A O 1
ATOM 1411 N N . PHE A 1 174 ? 7.615 2.698 -8.548 1.00 87.62 174 PHE A N 1
ATOM 1412 C CA . PHE A 1 174 ? 8.355 1.748 -9.377 1.00 87.62 174 PHE A CA 1
ATOM 1413 C C . PHE A 1 174 ? 7.514 0.558 -9.833 1.00 87.62 174 PHE A C 1
ATOM 1415 O O . PHE A 1 174 ? 8.000 -0.259 -10.621 1.00 87.62 174 PHE A O 1
ATOM 1422 N N . TRP A 1 175 ? 6.280 0.463 -9.339 1.00 90.38 175 TRP A N 1
ATOM 1423 C CA . TRP A 1 175 ? 5.348 -0.573 -9.742 1.00 90.38 175 TRP A CA 1
ATOM 1424 C C . TRP A 1 175 ? 4.761 -0.278 -11.131 1.00 90.38 175 TRP A C 1
ATOM 1426 O O . TRP A 1 175 ? 4.636 0.875 -11.557 1.00 90.38 175 TRP A O 1
ATOM 1436 N N . ASP A 1 176 ? 4.433 -1.346 -11.850 1.00 86.94 176 ASP A N 1
ATOM 1437 C CA . ASP A 1 176 ? 3.684 -1.308 -13.101 1.00 86.94 176 ASP A CA 1
ATOM 1438 C C . ASP A 1 176 ? 2.724 -2.501 -13.170 1.00 86.94 176 ASP A C 1
ATOM 1440 O O . ASP A 1 176 ? 3.054 -3.590 -12.691 1.00 86.94 176 ASP A O 1
ATOM 1444 N N . GLU A 1 177 ? 1.575 -2.320 -13.819 1.00 87.38 177 GLU A N 1
ATOM 1445 C CA . GLU A 1 177 ? 0.545 -3.361 -13.954 1.00 87.38 177 GLU A CA 1
ATOM 1446 C C . GLU A 1 177 ? 1.087 -4.571 -14.741 1.00 87.38 177 GLU A C 1
ATOM 1448 O O . GLU A 1 177 ? 0.741 -5.713 -14.447 1.00 87.38 177 GLU A O 1
ATOM 1453 N N . GLU A 1 178 ? 2.022 -4.341 -15.673 1.00 87.06 178 GLU A N 1
ATOM 1454 C CA . GLU A 1 178 ? 2.727 -5.404 -16.409 1.00 87.06 178 GLU A CA 1
ATOM 1455 C C . GLU A 1 178 ? 3.603 -6.295 -15.512 1.00 87.06 178 GLU A C 1
ATOM 1457 O O . GLU A 1 178 ? 3.901 -7.436 -15.870 1.00 87.06 178 GLU A O 1
ATOM 1462 N N . GLN A 1 179 ? 4.071 -5.781 -14.368 1.00 89.44 179 GLN A N 1
ATOM 1463 C CA . GLN A 1 179 ? 4.944 -6.531 -13.460 1.00 89.44 179 GLN A CA 1
ATOM 1464 C C . GLN A 1 179 ? 4.141 -7.496 -12.591 1.00 89.44 179 GLN A C 1
ATOM 1466 O O . GLN A 1 179 ? 4.580 -8.625 -12.358 1.00 89.44 179 GLN A O 1
ATOM 1471 N N . ILE A 1 180 ? 3.011 -7.007 -12.071 1.00 91.44 180 ILE A N 1
ATOM 1472 C CA . ILE A 1 180 ? 2.009 -7.766 -11.328 1.00 91.44 180 ILE A CA 1
ATOM 1473 C C . ILE A 1 180 ? 0.712 -6.949 -11.220 1.00 91.44 180 ILE A C 1
ATOM 1475 O O . ILE A 1 180 ? 0.746 -5.826 -10.712 1.00 91.44 180 ILE A O 1
ATOM 1479 N N . PRO A 1 181 ? -0.434 -7.516 -11.623 1.00 92.81 181 PRO A N 1
ATOM 1480 C CA . PRO A 1 181 ? -1.726 -6.861 -11.491 1.00 92.81 181 PRO A CA 1
ATOM 1481 C C . PRO A 1 181 ? -2.116 -6.522 -10.051 1.00 92.81 181 PRO A C 1
ATOM 1483 O O . PRO A 1 181 ? -1.975 -7.343 -9.138 1.00 92.81 181 PRO A O 1
ATOM 1486 N N . SER A 1 182 ? -2.700 -5.341 -9.845 1.00 93.81 182 SER A N 1
ATOM 1487 C CA . SER A 1 182 ? -3.135 -4.904 -8.507 1.00 93.81 182 SER A CA 1
ATOM 1488 C C . SER A 1 182 ? -4.291 -5.739 -7.931 1.00 93.81 182 SER A C 1
ATOM 1490 O O . SER A 1 182 ? -4.528 -5.714 -6.726 1.00 93.81 182 SER A O 1
ATOM 1492 N N . ILE A 1 183 ? -5.003 -6.524 -8.750 1.00 93.81 183 ILE A N 1
ATOM 1493 C CA . ILE A 1 183 ? -6.084 -7.410 -8.282 1.00 93.81 183 ILE A CA 1
ATOM 1494 C C . ILE A 1 183 ? -5.589 -8.470 -7.286 1.00 93.81 183 ILE A C 1
ATOM 1496 O O . ILE A 1 183 ? -6.320 -8.862 -6.374 1.00 93.81 183 ILE A O 1
ATOM 1500 N N . TYR A 1 184 ? -4.325 -8.890 -7.393 1.00 95.56 184 TYR A N 1
ATOM 1501 C CA . TYR A 1 184 ? -3.749 -9.856 -6.459 1.00 95.56 184 TYR A CA 1
ATOM 1502 C C . TYR A 1 184 ? -3.640 -9.292 -5.038 1.00 95.56 184 TYR A C 1
ATOM 1504 O O . TYR A 1 184 ? -3.843 -10.037 -4.082 1.00 95.56 184 TYR A O 1
ATOM 1512 N N . LEU A 1 185 ? -3.453 -7.976 -4.883 1.00 96.88 185 LEU A N 1
ATOM 1513 C CA . LEU A 1 185 ? -3.540 -7.314 -3.580 1.00 96.88 185 LEU A CA 1
ATOM 1514 C C . LEU A 1 185 ? -4.945 -7.449 -2.975 1.00 96.88 185 LEU A C 1
ATOM 1516 O O . LEU A 1 185 ? -5.080 -7.778 -1.796 1.00 96.88 185 LEU A O 1
ATOM 1520 N N . LYS A 1 186 ? -6.003 -7.241 -3.771 1.00 95.62 186 LYS A N 1
ATOM 1521 C CA . LYS A 1 186 ? -7.387 -7.433 -3.304 1.00 95.62 186 LYS A CA 1
ATOM 1522 C C . LYS A 1 186 ? -7.608 -8.868 -2.830 1.00 95.62 186 LYS A C 1
ATOM 1524 O O . LYS A 1 186 ? -8.203 -9.064 -1.773 1.00 95.62 186 LYS A O 1
ATOM 1529 N N . HIS A 1 187 ? -7.093 -9.861 -3.556 1.00 95.31 187 HIS A N 1
ATOM 1530 C CA . HIS A 1 187 ? -7.165 -11.261 -3.129 1.00 95.31 187 HIS A CA 1
ATOM 1531 C C . HIS A 1 187 ? -6.442 -11.499 -1.801 1.00 95.31 187 HIS A C 1
ATOM 1533 O O . HIS A 1 187 ? -7.014 -12.135 -0.918 1.00 95.31 187 HIS A O 1
ATOM 1539 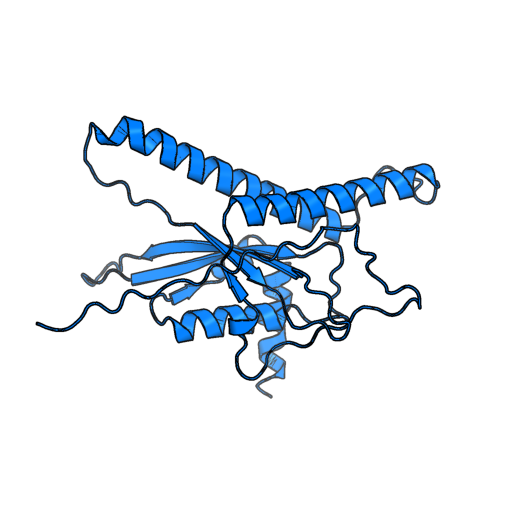N N . SER A 1 188 ? -5.244 -10.936 -1.617 1.00 96.81 188 SER A N 1
ATOM 1540 C CA . SER A 1 188 ? -4.521 -11.005 -0.345 1.00 96.81 188 SER A CA 1
ATOM 1541 C C . SER A 1 188 ? -5.316 -10.400 0.815 1.00 96.81 188 SER A C 1
ATOM 1543 O O . SER A 1 188 ? -5.385 -11.005 1.884 1.00 96.81 188 SER A O 1
ATOM 1545 N N . LEU A 1 189 ? -5.957 -9.242 0.615 1.00 96.06 189 LEU A N 1
ATOM 1546 C CA . LEU A 1 189 ? -6.770 -8.581 1.645 1.00 96.06 189 LEU A CA 1
ATOM 1547 C C . LEU A 1 189 ? -8.019 -9.401 2.001 1.00 96.06 189 LEU A C 1
ATOM 1549 O O . LEU A 1 189 ? -8.337 -9.572 3.179 1.00 96.06 189 LEU A O 1
ATOM 1553 N N . VAL A 1 190 ? -8.704 -9.944 0.991 1.00 95.06 190 VAL A N 1
ATOM 1554 C CA . VAL A 1 190 ? -9.881 -10.805 1.180 1.00 95.06 190 VAL A CA 1
ATOM 1555 C C . VAL A 1 190 ? -9.506 -12.098 1.905 1.00 95.06 190 VAL A C 1
ATOM 1557 O O . VAL A 1 190 ? -10.211 -12.493 2.833 1.00 95.06 190 VAL A O 1
ATOM 1560 N N . ASP A 1 191 ? -8.407 -12.748 1.516 1.00 95.06 191 ASP A N 1
ATOM 1561 C CA . ASP A 1 191 ? -7.924 -13.970 2.169 1.00 95.06 191 ASP A CA 1
ATOM 1562 C C . ASP A 1 191 ? -7.521 -13.709 3.626 1.00 95.06 191 ASP A C 1
ATOM 1564 O O . ASP A 1 191 ? -7.928 -14.450 4.519 1.00 95.06 191 ASP A O 1
ATOM 1568 N N . GLN A 1 192 ? -6.804 -12.612 3.894 1.00 94.06 192 GLN A N 1
ATOM 1569 C CA . GLN A 1 192 ? -6.411 -12.237 5.252 1.00 94.06 192 GLN A CA 1
ATOM 1570 C C . GLN A 1 192 ? -7.629 -12.012 6.156 1.00 94.06 192 GLN A C 1
ATOM 1572 O O . GLN A 1 192 ? -7.644 -12.500 7.285 1.00 94.06 192 GLN A O 1
ATOM 1577 N N . ASN A 1 193 ? -8.665 -11.321 5.667 1.00 92.31 193 ASN A N 1
ATOM 1578 C CA . ASN A 1 193 ? -9.885 -11.099 6.445 1.00 92.31 193 ASN A CA 1
ATOM 1579 C C . ASN A 1 193 ? -10.664 -12.401 6.692 1.00 92.31 193 ASN A C 1
ATOM 1581 O O . ASN A 1 193 ? -11.140 -12.636 7.799 1.00 92.31 193 ASN A O 1
ATOM 1585 N N . LYS A 1 194 ? -10.760 -13.279 5.685 1.00 91.56 194 LYS A N 1
ATOM 1586 C CA . LYS A 1 194 ? -11.375 -14.609 5.845 1.00 91.56 194 LYS A CA 1
ATOM 1587 C C . LYS A 1 194 ? -10.612 -15.473 6.848 1.00 91.56 194 LYS A C 1
ATOM 1589 O O . LYS A 1 194 ? -11.229 -16.223 7.596 1.00 91.56 194 LYS A O 1
ATOM 1594 N N . HIS A 1 195 ? -9.285 -15.372 6.864 1.00 90.19 195 HIS A N 1
ATOM 1595 C CA . HIS A 1 195 ? -8.435 -16.142 7.763 1.00 90.19 195 HIS A CA 1
ATOM 1596 C C . HIS A 1 195 ? -8.583 -15.711 9.225 1.00 90.19 195 HIS A C 1
ATOM 1598 O O . HIS A 1 195 ? -8.647 -16.566 10.107 1.00 90.19 195 HIS A O 1
ATOM 1604 N N . THR A 1 196 ? -8.649 -14.404 9.496 1.00 86.12 196 THR A N 1
ATOM 1605 C CA . THR A 1 196 ? -8.869 -13.902 10.861 1.00 86.12 196 THR A CA 1
ATOM 1606 C C . THR A 1 196 ? -10.320 -14.065 11.304 1.00 86.12 196 THR A C 1
ATOM 1608 O O . THR A 1 196 ? -10.561 -14.269 12.491 1.00 86.12 196 THR A O 1
ATOM 1611 N N . ASN A 1 197 ? -11.267 -13.972 10.361 1.00 82.81 197 ASN A N 1
ATOM 1612 C CA . ASN A 1 197 ? -12.715 -14.063 10.568 1.00 82.81 197 ASN A CA 1
ATOM 1613 C C . ASN A 1 197 ? -13.223 -13.199 11.741 1.00 82.81 197 ASN A C 1
ATOM 1615 O O . ASN A 1 197 ? -14.159 -13.566 12.448 1.00 82.81 197 ASN A O 1
ATOM 1619 N N . ALA A 1 198 ? -12.546 -12.074 11.985 1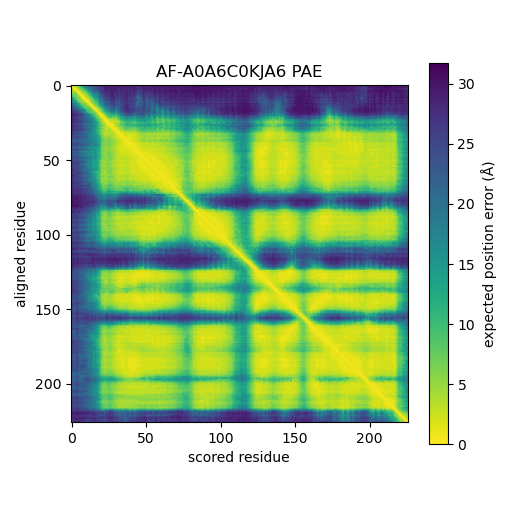.00 77.62 198 ALA A N 1
ATOM 1620 C CA . ALA A 1 198 ? -12.795 -11.195 13.126 1.00 77.62 198 ALA A CA 1
ATOM 1621 C C . ALA A 1 198 ? -13.615 -9.954 12.744 1.00 77.62 198 ALA A C 1
ATOM 1623 O O . ALA A 1 198 ? -14.160 -9.281 13.617 1.00 77.62 198 ALA A O 1
ATOM 1624 N N . THR A 1 199 ? -13.666 -9.637 11.450 1.00 85.94 199 THR A N 1
ATOM 1625 C CA . THR A 1 199 ? -14.260 -8.418 10.903 1.00 85.94 199 THR A CA 1
ATOM 1626 C C . THR A 1 199 ? -14.879 -8.679 9.538 1.00 85.94 199 THR A C 1
ATOM 1628 O O . THR A 1 199 ? -14.425 -9.560 8.807 1.00 85.94 199 THR A O 1
ATOM 1631 N N . ASP A 1 200 ? -15.848 -7.856 9.150 1.00 89.31 200 ASP A N 1
ATOM 1632 C CA . ASP A 1 200 ? -16.272 -7.755 7.752 1.00 89.31 200 ASP A CA 1
ATOM 1633 C C . ASP A 1 200 ? -15.320 -6.829 6.986 1.00 89.31 200 ASP A C 1
ATOM 1635 O O . ASP A 1 200 ? -14.949 -5.771 7.487 1.00 89.31 200 ASP A O 1
ATOM 1639 N N . LEU A 1 201 ? -14.924 -7.192 5.766 1.00 92.38 201 LEU A N 1
ATOM 1640 C CA . LEU A 1 201 ? -14.059 -6.356 4.925 1.00 92.38 201 LEU A CA 1
ATOM 1641 C C . LEU A 1 201 ? -14.905 -5.436 4.039 1.00 92.38 201 LEU A C 1
ATOM 1643 O O . LEU A 1 201 ? -15.736 -5.920 3.274 1.00 92.38 201 LEU A O 1
ATOM 1647 N N . SER A 1 202 ? -14.658 -4.125 4.089 1.00 93.50 202 SER A N 1
ATOM 1648 C CA . SER A 1 202 ? -15.315 -3.138 3.217 1.00 93.50 202 SER A CA 1
ATOM 1649 C C . SER A 1 202 ? -14.289 -2.339 2.414 1.00 93.50 202 SER A C 1
ATOM 1651 O O . SER A 1 202 ? -13.286 -1.866 2.951 1.00 93.50 202 SER A O 1
ATOM 1653 N N . PHE A 1 203 ? -14.571 -2.167 1.120 1.00 93.75 203 PHE A N 1
ATOM 1654 C CA . PHE A 1 203 ? -13.801 -1.329 0.193 1.00 93.75 203 PHE A CA 1
ATOM 1655 C C . PHE A 1 203 ? -14.537 -0.034 -0.181 1.00 93.75 203 PHE A C 1
ATOM 1657 O O . PHE A 1 203 ? -14.031 0.733 -0.994 1.00 93.75 203 PHE A O 1
ATOM 1664 N N . ASP A 1 204 ? -15.717 0.220 0.393 1.00 92.06 204 ASP A N 1
ATOM 1665 C CA . ASP A 1 204 ? -16.627 1.276 -0.071 1.00 92.06 204 ASP A CA 1
ATOM 1666 C C . ASP A 1 204 ? -15.963 2.656 -0.019 1.00 92.06 204 ASP A C 1
ATOM 1668 O O . ASP A 1 204 ? -15.950 3.381 -1.011 1.00 92.06 204 ASP A O 1
ATOM 1672 N N . TYR A 1 205 ? -15.299 2.964 1.099 1.00 91.75 205 TYR A N 1
ATOM 1673 C CA . TYR A 1 205 ? -14.564 4.218 1.263 1.00 91.75 205 TYR A CA 1
ATOM 1674 C C . TYR A 1 205 ? -13.440 4.371 0.230 1.00 91.75 205 TYR A C 1
ATOM 1676 O O . TYR A 1 205 ? -13.312 5.423 -0.399 1.00 91.75 205 TYR A O 1
ATOM 1684 N N . LEU A 1 206 ? -12.640 3.317 0.011 1.00 92.81 206 LEU A N 1
ATOM 1685 C CA . LEU A 1 206 ? -11.594 3.321 -1.013 1.00 92.81 206 LEU A CA 1
ATOM 1686 C C . LEU A 1 206 ? -12.186 3.577 -2.402 1.00 92.81 206 LEU A C 1
ATOM 1688 O O . LEU A 1 206 ? -11.602 4.302 -3.193 1.00 92.81 206 LEU A O 1
ATOM 1692 N N . TYR A 1 207 ? -13.336 2.992 -2.720 1.00 92.69 207 TYR A N 1
ATOM 1693 C CA . TYR A 1 207 ? -13.962 3.131 -4.033 1.00 92.69 207 TYR A CA 1
ATOM 1694 C C . TYR A 1 207 ? -14.610 4.498 -4.266 1.00 92.69 207 TYR A C 1
ATOM 1696 O O . TYR A 1 207 ? -14.681 4.948 -5.412 1.00 92.69 207 TYR A O 1
ATOM 1704 N N . GLU A 1 208 ? -15.080 5.152 -3.207 1.00 89.44 208 GLU A N 1
ATOM 1705 C CA . GLU A 1 208 ? -15.594 6.523 -3.251 1.00 89.44 208 GLU A CA 1
ATOM 1706 C C . GLU A 1 208 ? -14.469 7.548 -3.422 1.00 89.44 208 GLU A C 1
ATOM 1708 O O . GLU A 1 208 ? -14.611 8.507 -4.179 1.00 89.44 208 GLU A O 1
ATOM 1713 N N . THR A 1 209 ? -13.339 7.328 -2.751 1.00 85.50 209 THR A N 1
ATOM 1714 C CA . THR A 1 209 ? -12.189 8.246 -2.764 1.00 85.50 209 THR A CA 1
ATOM 1715 C C . THR A 1 209 ? -11.214 7.974 -3.907 1.00 85.50 209 THR A C 1
ATOM 1717 O O . THR A 1 209 ? -10.549 8.889 -4.393 1.00 85.50 209 THR A O 1
ATOM 1720 N N . ASN A 1 210 ? -11.146 6.732 -4.384 1.00 86.38 210 ASN A N 1
ATOM 1721 C CA . ASN A 1 210 ? -10.188 6.284 -5.380 1.00 86.38 210 ASN A CA 1
ATOM 1722 C C . ASN A 1 210 ? -10.847 5.398 -6.449 1.00 86.38 210 ASN A C 1
ATOM 1724 O O . ASN A 1 210 ? -10.845 4.163 -6.401 1.00 86.38 210 ASN A O 1
ATOM 1728 N N . LEU A 1 211 ? -11.362 6.062 -7.488 1.00 85.31 211 LEU A N 1
ATOM 1729 C CA . LEU A 1 211 ? -12.013 5.406 -8.624 1.00 85.31 211 LEU A CA 1
ATOM 1730 C C . LEU A 1 211 ? -11.089 4.449 -9.392 1.00 85.31 211 LEU A C 1
ATOM 1732 O O . LEU A 1 211 ? -11.593 3.532 -10.038 1.00 85.31 211 LEU A O 1
ATOM 1736 N N . ARG A 1 212 ? -9.758 4.616 -9.322 1.00 87.44 212 ARG A N 1
ATOM 1737 C CA . ARG A 1 212 ? -8.804 3.724 -10.003 1.00 87.44 212 ARG A CA 1
ATOM 1738 C C . ARG A 1 212 ? -8.980 2.288 -9.528 1.00 87.44 212 ARG A C 1
ATOM 1740 O O . ARG A 1 212 ? -9.110 1.394 -10.357 1.00 87.44 212 ARG A O 1
ATOM 1747 N N . TYR A 1 213 ? -9.028 2.075 -8.214 1.00 88.31 213 TYR A N 1
ATOM 1748 C CA . TYR A 1 213 ? -9.193 0.735 -7.652 1.00 88.31 213 TYR A CA 1
ATOM 1749 C C . TYR A 1 213 ? -10.609 0.211 -7.828 1.00 88.31 213 TYR A C 1
ATOM 1751 O O . TYR A 1 213 ? -10.768 -0.974 -8.091 1.00 88.31 213 TYR A O 1
ATOM 1759 N N . LYS A 1 214 ? -11.628 1.078 -7.793 1.00 88.56 214 LYS A N 1
ATOM 1760 C CA . LYS A 1 214 ? -12.992 0.679 -8.161 1.00 88.56 214 LYS A CA 1
ATOM 1761 C C . LYS A 1 214 ? -13.021 0.081 -9.570 1.00 88.56 214 LYS A C 1
ATOM 1763 O O . LYS A 1 214 ? -13.496 -1.029 -9.768 1.00 88.56 214 LYS A O 1
ATOM 1768 N N . LEU A 1 215 ? -12.440 0.775 -10.548 1.00 85.88 215 LEU A N 1
ATOM 1769 C CA . LEU A 1 215 ? -12.382 0.297 -11.930 1.00 85.88 215 LEU A CA 1
ATOM 1770 C C . LEU A 1 215 ? -11.499 -0.950 -12.071 1.00 85.88 215 LEU A C 1
ATOM 1772 O O . LEU A 1 215 ? -11.931 -1.938 -12.655 1.00 85.88 215 LEU A O 1
ATOM 1776 N N . ALA A 1 216 ? -10.292 -0.942 -11.505 1.00 86.00 216 ALA A N 1
ATOM 1777 C CA . ALA A 1 216 ? -9.367 -2.068 -11.613 1.00 86.00 216 ALA A CA 1
ATOM 1778 C C . ALA A 1 216 ? -9.910 -3.343 -10.948 1.00 86.00 216 ALA A C 1
ATOM 1780 O O . ALA A 1 216 ? -9.641 -4.446 -11.418 1.00 86.00 216 ALA A O 1
ATOM 1781 N N . TRP A 1 217 ? -10.674 -3.212 -9.861 1.00 89.12 217 TRP A N 1
ATOM 1782 C CA . TRP A 1 217 ? -11.079 -4.346 -9.033 1.00 89.12 217 TRP A CA 1
ATOM 1783 C C . TRP A 1 217 ? -12.542 -4.769 -9.174 1.00 89.12 217 TRP A C 1
ATOM 1785 O O . TRP A 1 217 ? -12.869 -5.878 -8.735 1.00 89.12 217 TRP A O 1
ATOM 1795 N N . ASP A 1 218 ? -13.409 -3.936 -9.757 1.00 74.06 218 ASP A N 1
ATOM 1796 C CA . ASP A 1 218 ? -14.803 -4.299 -10.047 1.00 74.06 218 ASP A CA 1
ATOM 1797 C C . ASP A 1 218 ? -14.994 -4.765 -11.500 1.00 74.06 218 ASP A C 1
ATOM 1799 O O . ASP A 1 218 ? -15.843 -5.619 -11.757 1.00 74.06 218 ASP A O 1
ATOM 1803 N N . VAL A 1 219 ? -14.199 -4.269 -12.460 1.00 57.34 219 VAL A N 1
ATOM 1804 C CA . VAL A 1 219 ? -14.344 -4.642 -13.885 1.00 57.34 219 VAL A CA 1
ATOM 1805 C C . VAL A 1 219 ? -13.946 -6.104 -14.133 1.00 57.34 219 VAL A C 1
ATOM 1807 O O . VAL A 1 219 ? -14.594 -6.794 -14.918 1.00 57.34 219 VAL A O 1
ATOM 1810 N N . TRP A 1 220 ? -12.963 -6.623 -13.396 1.00 49.25 220 TRP A N 1
ATOM 1811 C CA . TRP A 1 220 ? -12.441 -7.984 -13.582 1.00 49.25 220 TRP A CA 1
ATOM 1812 C C . TRP A 1 220 ? -13.322 -9.101 -12.999 1.00 49.25 220 TRP A C 1
ATOM 1814 O O . TRP A 1 220 ? -13.111 -10.274 -13.302 1.00 49.25 220 TRP A O 1
ATOM 1824 N N . PHE A 1 221 ? -14.359 -8.771 -12.218 1.00 44.59 221 PHE A N 1
ATOM 1825 C CA . PHE A 1 221 ? -15.299 -9.777 -11.700 1.00 44.59 221 PHE A CA 1
ATOM 1826 C C . PHE A 1 221 ? -16.123 -10.454 -12.810 1.00 44.59 221 PHE A C 1
ATOM 1828 O O . PHE A 1 221 ? -16.619 -11.565 -12.615 1.00 44.59 221 PHE A O 1
ATOM 1835 N N . ARG A 1 222 ? -16.262 -9.810 -13.979 1.00 40.78 222 ARG A N 1
ATOM 1836 C CA . ARG A 1 222 ? -17.054 -10.340 -15.100 1.00 40.78 222 ARG A CA 1
ATOM 1837 C C . ARG A 1 222 ? -16.333 -11.394 -15.942 1.00 40.78 222 ARG A C 1
ATOM 1839 O O . ARG A 1 222 ? -17.021 -12.175 -16.580 1.00 40.78 222 ARG A O 1
ATOM 1846 N N . GLU A 1 223 ? -15.001 -11.449 -15.927 1.00 42.94 223 GLU A N 1
ATOM 1847 C CA . GLU A 1 223 ? -14.239 -12.389 -16.773 1.00 42.94 223 GLU A CA 1
ATOM 1848 C C . GLU A 1 223 ? -13.859 -13.691 -16.051 1.00 42.94 223 GLU A C 1
ATOM 1850 O O . GLU A 1 223 ? -13.612 -14.699 -16.697 1.00 42.94 223 GLU A O 1
ATOM 1855 N N . ILE A 1 224 ? -13.859 -13.715 -14.713 1.00 46.72 224 ILE A N 1
ATOM 1856 C CA . ILE A 1 224 ? -13.538 -14.926 -13.925 1.00 46.72 224 ILE A CA 1
ATOM 1857 C C . ILE A 1 224 ? -14.787 -15.807 -13.689 1.00 46.72 224 ILE A C 1
ATOM 1859 O O . ILE A 1 224 ? -14.682 -16.940 -13.226 1.00 46.72 224 ILE A O 1
ATOM 1863 N N . THR A 1 225 ? -15.983 -15.306 -14.016 1.00 37.91 225 THR A N 1
ATOM 1864 C CA . THR A 1 225 ? -17.265 -16.019 -13.844 1.00 37.91 225 THR A CA 1
ATOM 1865 C C . THR A 1 225 ? -17.953 -16.413 -15.160 1.00 37.91 225 THR A C 1
ATOM 1867 O O . THR A 1 225 ? -19.075 -16.919 -15.114 1.00 37.91 225 THR A O 1
ATOM 1870 N N . SER A 1 226 ? -17.292 -16.228 -16.311 1.00 35.38 226 SER A N 1
ATOM 1871 C CA . SER A 1 226 ? -17.725 -16.729 -17.630 1.00 35.38 226 SER A CA 1
ATOM 1872 C C . SER A 1 226 ? -16.842 -17.873 -18.105 1.00 35.38 226 SER A C 1
ATOM 1874 O O . SER A 1 226 ? -17.395 -18.871 -18.611 1.00 35.38 226 SER A O 1
#

pLDDT: mean 77.56, std 19.83, range [29.5, 97.56]

Secondary structure (DSSP, 8-state):
----------------------SB-TTSPBP-EE--SS-GGGGEEEE-HHHHHHHHHHHHHHHHHHHHHHHHTT---SS--S-HHHHHHHHHHHHHHHHHHHHHHHHHHHHHHTTS-S-----EEEEEEE-PEETTS-----EEEEEEEEEEEPSSSS-EEEEEEEEEEEE-TT--TTTS-THHHHHHHHHHHHHH-SSEEE-HHHHHH-HHHHHHHHGGGGTS--